Protein AF-A0A960JW34-F1 (afdb_monomer_lite)

Secondary structure (DSSP, 8-state):
---STTHHHHHHHHHHHH--S-------PPPPPPS--SS-HHHHHHHHHHHHHHHHHHH-THHHHHHHHHHHHHHHHHHHHHHHHHHHHHS---GGGHHHHHHHHHHHHHHHHHHHHHHHHHHHHHHHT-TTS--TTTSSHHHHHHHSGGGGHHHHHHHHHHHHHHHHHHHHHHHHS-----HHHHHHHHHHHHHHHHHHHHHHHHHHHHHHHHHHHHHHHHHHHHHHHHTT-

Sequence (233 aa):
LPTGLHFTPAMTARAVLRGDVTLTETDMPYHERTGRSKLSVVRDGFRFLGIILDAAFLYRPSRPLLVLGGASLAAATALMIAPLLHYLRLGSLEEWMIYRFIVSQLLGTVGFLTLCTAYLSRRMVRLTVLSRRPDALARGPLGRFLTSPAFWVLPTALLGAGGWLVWHSFRDLLVTGATTEHWSRFVAMAFLASVALILVVTRILDHSLSLIGGWLGYRGRLGGTTASRDEAG

Foldseek 3Di:
DDDDPLPVLLVVLLCVLLVPDDDDDDDDDDDDDDDDDPDDCVVVVVVSVVSSVVSCLLRQVLPVLLVQLVVLQVQLVVLVPVQVVVCVVPVDGDPVSVVSLVSSLVSNLSSLLSNLVSVLSVLVSCLPPVVPDDDPVCVDPVVCCLVDPCVLVQLVVLLVVLCVLCVVQVVCCVPPVDGPDDVSSNSSSVSSNSSSVSSVVSSVSVVVSVVVSVVSVVVVVVVVVVVVVVVPD

Structure (mmCIF, N/CA/C/O backbone):
data_AF-A0A960JW34-F1
#
_entry.id   AF-A0A960JW34-F1
#
loop_
_atom_site.group_PDB
_atom_site.id
_atom_site.type_symbol
_atom_site.label_atom_id
_atom_site.label_alt_id
_atom_site.label_comp_id
_atom_site.label_asym_id
_atom_site.label_entity_id
_atom_site.label_seq_id
_atom_site.pdbx_PDB_ins_code
_atom_site.Cartn_x
_atom_si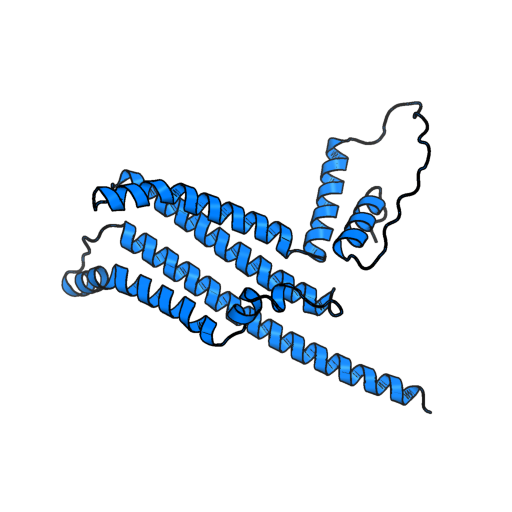te.Cartn_y
_atom_site.Cartn_z
_atom_site.occupancy
_atom_site.B_iso_or_equiv
_atom_site.auth_seq_id
_atom_site.auth_comp_id
_atom_site.auth_asym_id
_atom_site.auth_atom_id
_atom_site.pdbx_PDB_model_num
ATOM 1 N N . LEU A 1 1 ? -13.148 -8.254 29.832 1.00 53.25 1 LEU A N 1
ATOM 2 C CA . LEU A 1 1 ? -13.219 -6.772 29.769 1.00 53.25 1 LEU A CA 1
ATOM 3 C C . LEU A 1 1 ? -12.018 -6.219 30.525 1.00 53.25 1 LEU A C 1
ATOM 5 O O . LEU A 1 1 ? -11.637 -6.863 31.495 1.00 53.25 1 LEU A O 1
ATOM 9 N N . PRO A 1 2 ? -11.387 -5.119 30.081 1.00 64.19 2 PRO A N 1
ATOM 10 C CA . PRO A 1 2 ? -10.294 -4.510 30.836 1.00 64.19 2 PRO A CA 1
ATOM 11 C C . PRO A 1 2 ? -10.790 -4.105 32.233 1.00 64.19 2 PRO A C 1
ATOM 13 O O . PRO A 1 2 ? -11.903 -3.614 32.363 1.00 64.19 2 PRO A O 1
ATOM 16 N N . THR A 1 3 ? -9.993 -4.338 33.273 1.00 69.88 3 THR A N 1
ATOM 17 C CA . THR A 1 3 ? -10.393 -4.145 34.685 1.00 69.88 3 THR A CA 1
ATOM 18 C C . THR A 1 3 ? -9.574 -3.069 35.407 1.00 69.88 3 THR A C 1
ATOM 20 O O . THR A 1 3 ? -9.709 -2.892 36.612 1.00 69.88 3 THR A O 1
ATOM 23 N N . GLY A 1 4 ? -8.715 -2.343 34.683 1.00 80.00 4 GLY A N 1
ATOM 24 C CA . GLY A 1 4 ? -7.833 -1.310 35.236 1.00 80.00 4 GLY A CA 1
ATOM 25 C C . GLY A 1 4 ? -8.122 0.099 34.715 1.00 80.00 4 GLY A C 1
ATOM 26 O O . GLY A 1 4 ? -9.100 0.336 34.014 1.00 80.00 4 GLY A O 1
ATOM 27 N N . LEU A 1 5 ? -7.194 1.021 34.993 1.00 81.94 5 LEU A N 1
ATOM 28 C CA . LEU A 1 5 ? -7.213 2.438 34.584 1.00 81.94 5 LEU A CA 1
ATOM 29 C C . LEU A 1 5 ? -7.500 2.669 33.080 1.00 81.94 5 LEU A C 1
ATOM 31 O O . LEU A 1 5 ? -7.945 3.733 32.667 1.00 81.94 5 LEU A O 1
ATOM 35 N N . HIS A 1 6 ? -7.263 1.656 32.253 1.00 83.38 6 HIS A N 1
ATOM 36 C CA . HIS A 1 6 ? -7.471 1.685 30.805 1.00 83.38 6 HIS A CA 1
ATOM 37 C C . HIS A 1 6 ? -8.900 1.441 30.356 1.00 83.38 6 HIS A C 1
ATOM 39 O O . HIS A 1 6 ? -9.156 1.424 29.153 1.00 83.38 6 HIS A O 1
ATOM 45 N N . PHE A 1 7 ? -9.821 1.210 31.289 1.00 86.00 7 PHE A N 1
ATOM 46 C CA . PHE A 1 7 ? -11.204 0.916 30.953 1.00 86.00 7 PHE A CA 1
ATOM 47 C C . PHE A 1 7 ? -11.832 2.034 30.118 1.00 86.00 7 PHE A C 1
ATOM 49 O O . PHE A 1 7 ? -12.374 1.757 29.050 1.00 86.00 7 PHE A O 1
ATOM 56 N N . THR A 1 8 ? -11.694 3.291 30.550 1.00 87.25 8 THR A N 1
ATOM 57 C CA . THR A 1 8 ? -12.287 4.437 29.848 1.00 87.25 8 THR A CA 1
ATOM 58 C C . THR A 1 8 ? -11.695 4.615 28.447 1.00 87.25 8 THR A C 1
ATOM 60 O O . THR A 1 8 ? -12.473 4.604 27.495 1.00 87.25 8 THR A O 1
ATOM 63 N N . PRO A 1 9 ? -10.358 4.655 28.246 1.00 88.19 9 PRO A N 1
ATOM 64 C CA . PRO A 1 9 ? -9.784 4.693 26.898 1.00 88.19 9 PRO A CA 1
ATOM 65 C C . PRO A 1 9 ? -10.212 3.517 26.014 1.00 88.19 9 PRO A C 1
ATOM 67 O O . PRO A 1 9 ? -10.541 3.723 24.847 1.00 88.19 9 PRO A O 1
ATOM 70 N N . ALA A 1 10 ? -10.264 2.295 26.557 1.00 86.88 10 ALA A N 1
ATOM 71 C CA . ALA A 1 10 ? -10.678 1.110 25.806 1.00 86.88 10 ALA A CA 1
ATOM 72 C C . ALA A 1 10 ? -12.142 1.194 25.352 1.00 86.88 10 ALA A C 1
ATOM 74 O O . ALA A 1 10 ? -12.463 0.895 24.198 1.00 86.88 10 ALA A O 1
ATOM 75 N N . MET A 1 11 ? -13.036 1.598 26.258 1.00 88.75 11 MET A N 1
ATOM 76 C CA . MET A 1 11 ? -14.466 1.703 25.981 1.00 88.75 11 MET A CA 1
ATOM 77 C C . MET A 1 11 ? -14.769 2.858 25.031 1.00 88.75 11 MET A C 1
ATOM 79 O O . MET A 1 11 ? -15.511 2.653 24.071 1.00 88.75 11 MET A O 1
ATOM 83 N N . THR A 1 12 ? -14.141 4.022 25.218 1.00 88.94 12 THR A N 1
ATOM 84 C CA . THR A 1 12 ? -14.287 5.163 24.305 1.00 88.94 12 THR A CA 1
ATOM 85 C C . THR A 1 12 ? -13.743 4.830 22.917 1.00 88.94 12 THR A C 1
ATOM 87 O O . THR A 1 12 ? -14.445 5.025 21.925 1.00 88.94 12 THR A O 1
ATOM 90 N N . ALA A 1 13 ? -12.545 4.238 22.816 1.00 89.12 13 ALA A N 1
ATOM 91 C CA . ALA A 1 13 ? -11.987 3.813 21.531 1.00 89.12 13 ALA A CA 1
ATOM 92 C C . ALA A 1 13 ? -12.906 2.806 20.824 1.00 89.12 13 ALA A C 1
ATOM 94 O O . ALA A 1 13 ? -13.181 2.945 19.632 1.00 89.12 13 ALA A O 1
ATOM 95 N N . ARG A 1 14 ? -13.448 1.824 21.556 1.00 86.50 14 ARG A N 1
ATOM 96 C CA . ARG A 1 14 ? -14.424 0.865 21.023 1.00 86.50 14 ARG A CA 1
ATOM 97 C C . ARG A 1 14 ? -15.697 1.553 20.533 1.00 86.50 14 ARG A C 1
ATOM 99 O O . ARG A 1 14 ? -16.117 1.263 19.415 1.00 86.50 14 ARG A O 1
ATOM 106 N N . ALA A 1 15 ? -16.290 2.442 21.330 1.00 87.12 15 ALA A N 1
ATOM 107 C CA . ALA A 1 15 ? -17.510 3.167 20.973 1.00 87.12 15 ALA A CA 1
ATOM 108 C C . ALA A 1 15 ? -17.313 3.985 19.687 1.00 87.12 15 ALA A C 1
ATOM 110 O O . ALA A 1 15 ? -18.097 3.859 18.748 1.00 87.12 15 ALA A O 1
ATOM 111 N N . VAL A 1 16 ? -16.202 4.721 19.587 1.00 86.56 16 VAL A N 1
ATOM 112 C CA . VAL A 1 16 ? -15.860 5.535 18.410 1.00 86.56 16 VAL A CA 1
ATOM 113 C C . VAL A 1 16 ? -15.566 4.670 17.177 1.00 86.56 16 VAL A C 1
ATOM 115 O O . VAL A 1 16 ? -16.050 4.943 16.074 1.00 86.56 16 VAL A O 1
ATOM 118 N N . LEU A 1 17 ? -14.769 3.607 17.322 1.00 84.50 17 LEU A N 1
ATOM 119 C CA . LEU A 1 17 ? -14.318 2.797 16.185 1.00 84.50 17 LEU A CA 1
ATOM 120 C C . LEU A 1 17 ? -15.410 1.867 15.653 1.00 84.50 17 LEU A C 1
ATOM 122 O O . LEU A 1 17 ? -15.562 1.744 14.428 1.00 84.50 17 LEU A O 1
ATOM 126 N N . ARG A 1 18 ? -16.184 1.244 16.547 1.00 81.12 18 ARG A N 1
ATOM 127 C CA . ARG A 1 18 ? -17.356 0.439 16.185 1.00 81.12 18 ARG A CA 1
ATOM 128 C C . ARG A 1 18 ? -18.471 1.342 15.658 1.00 81.12 18 ARG A C 1
ATOM 130 O O . ARG A 1 18 ? -19.065 1.017 14.632 1.00 81.12 18 ARG A O 1
ATOM 137 N N . GLY A 1 19 ? -18.644 2.520 16.263 1.00 76.69 19 GLY A N 1
ATOM 138 C CA . GLY A 1 19 ? -19.517 3.610 15.819 1.00 76.69 19 GLY A CA 1
ATOM 139 C C . GLY A 1 19 ? -21.008 3.294 15.900 1.00 76.69 19 GLY A C 1
ATOM 140 O O . GLY A 1 19 ? -21.785 3.907 15.174 1.00 76.69 19 GLY A O 1
ATOM 141 N N . ASP A 1 20 ? -21.392 2.268 16.655 1.00 80.25 20 ASP A N 1
ATOM 142 C CA . ASP A 1 20 ? -22.759 1.783 16.889 1.00 80.25 20 ASP A CA 1
ATOM 143 C C . ASP A 1 20 ? -23.365 2.309 18.197 1.00 80.25 20 ASP A C 1
ATOM 145 O O . ASP A 1 20 ? -24.492 1.963 18.531 1.00 80.25 20 ASP A O 1
ATOM 149 N N . VAL A 1 21 ? -22.616 3.140 18.920 1.00 83.94 21 VAL A N 1
ATOM 150 C CA . VAL A 1 21 ? -23.029 3.776 20.169 1.00 83.94 21 VAL A CA 1
ATOM 151 C C . VAL A 1 21 ? -22.938 5.285 19.980 1.00 83.94 21 VAL A C 1
ATOM 153 O O . VAL A 1 21 ? -21.951 5.787 19.439 1.00 83.94 21 VAL A O 1
ATOM 156 N N . THR A 1 22 ? -23.970 6.005 20.406 1.00 84.38 22 THR A N 1
ATOM 157 C CA . THR A 1 22 ? -23.979 7.468 20.444 1.00 84.38 22 THR A CA 1
ATOM 158 C C . THR A 1 22 ? -23.153 7.947 21.629 1.00 84.38 22 THR A C 1
ATOM 160 O O . THR A 1 22 ? -23.390 7.523 22.759 1.00 84.38 22 THR A O 1
ATOM 163 N N . LEU A 1 23 ? -22.177 8.816 21.371 1.00 88.38 23 LEU A N 1
ATOM 164 C CA . LEU A 1 23 ? -21.384 9.456 22.413 1.00 88.38 23 LEU A CA 1
ATOM 165 C C . LEU A 1 23 ? -21.996 10.827 22.710 1.00 88.38 23 LEU A C 1
ATOM 167 O O . LEU A 1 23 ? -22.184 11.624 21.793 1.00 88.38 23 LEU A O 1
ATOM 171 N N . THR A 1 24 ? -22.304 11.080 23.977 1.00 91.12 24 THR A N 1
ATOM 172 C CA . THR A 1 24 ? -22.777 12.379 24.460 1.00 91.12 24 THR A CA 1
ATOM 173 C C . THR A 1 24 ? -21.829 12.835 25.553 1.00 91.12 24 THR A C 1
ATOM 175 O O . THR A 1 24 ? -21.523 12.072 26.467 1.00 91.12 24 THR A O 1
ATOM 178 N N . GLU A 1 25 ? -21.341 14.061 25.429 1.00 90.94 25 GLU A N 1
ATOM 179 C CA . GLU A 1 25 ? -20.503 14.700 26.436 1.00 90.94 25 GLU A CA 1
ATOM 180 C C . GLU A 1 25 ? -21.407 15.521 27.360 1.00 90.94 25 GLU A C 1
ATOM 182 O O . GLU A 1 25 ? -22.375 16.139 26.917 1.00 90.94 25 GLU A O 1
ATOM 187 N N . THR A 1 26 ? -21.154 15.459 28.663 1.00 93.56 26 THR A N 1
ATOM 188 C CA . THR A 1 26 ? -21.904 16.208 29.676 1.00 93.56 26 THR A CA 1
ATOM 189 C C . THR A 1 26 ? -20.900 16.930 30.550 1.00 93.56 26 THR A C 1
ATOM 191 O O . THR A 1 26 ? -19.975 16.300 31.067 1.00 93.56 26 THR A O 1
ATOM 194 N N . ASP A 1 27 ? -21.080 18.240 30.699 1.00 92.69 27 ASP A N 1
ATOM 195 C CA . ASP A 1 27 ? -20.179 19.063 31.494 1.00 92.69 27 ASP A CA 1
ATOM 196 C C . ASP A 1 27 ? -20.236 18.653 32.968 1.00 92.69 27 ASP A C 1
ATOM 198 O O . ASP A 1 27 ? -21.303 18.559 33.577 1.00 92.69 27 ASP A O 1
ATOM 202 N N . MET A 1 28 ? -19.061 18.419 33.552 1.00 91.56 28 MET A N 1
ATOM 203 C CA . MET A 1 28 ? -18.894 18.110 34.968 1.00 91.56 28 MET A CA 1
ATOM 204 C C . MET A 1 28 ? -17.749 18.968 35.526 1.00 91.56 28 MET A C 1
ATOM 206 O O . MET A 1 28 ? -16.625 18.857 35.026 1.00 91.56 28 MET A O 1
ATOM 210 N N . PRO A 1 29 ? -17.986 19.818 36.545 1.00 92.25 29 PRO A N 1
ATOM 211 C CA . PRO A 1 29 ? -16.942 20.671 37.100 1.00 92.25 29 PRO A CA 1
ATOM 212 C C . PRO A 1 29 ? -15.856 19.823 37.772 1.00 92.25 29 PRO A C 1
ATOM 214 O O . PRO A 1 29 ? -16.143 18.939 38.581 1.00 92.25 29 PRO A O 1
ATOM 217 N N . TYR A 1 30 ? -14.595 20.090 37.429 1.00 89.75 30 TYR A N 1
ATOM 218 C CA . TYR A 1 30 ? -13.450 19.393 38.008 1.00 89.75 30 TYR A CA 1
ATOM 219 C C . TYR A 1 30 ? -12.903 20.179 39.200 1.00 89.75 30 TYR A C 1
ATOM 221 O O . TYR A 1 30 ? -12.567 21.355 39.076 1.00 89.75 30 TYR A O 1
ATOM 229 N N . HIS A 1 31 ? -12.791 19.529 40.356 1.00 88.44 31 HIS A N 1
ATOM 230 C CA . HIS A 1 31 ? -12.195 20.132 41.544 1.00 88.44 31 HIS A CA 1
ATOM 231 C C . HIS A 1 31 ? -10.681 19.928 41.552 1.00 88.44 31 HIS A C 1
ATOM 233 O O . HIS A 1 31 ? -10.183 18.849 41.219 1.00 88.44 31 HIS A O 1
ATOM 239 N N . GLU A 1 32 ? -9.941 20.960 41.954 1.00 86.75 32 GLU A N 1
ATOM 240 C CA . GLU A 1 32 ? -8.490 20.870 42.057 1.00 86.75 32 GLU A CA 1
ATOM 241 C C . GLU A 1 32 ? -8.090 19.805 43.086 1.00 86.75 32 GLU A C 1
ATOM 243 O O . GLU A 1 32 ? -8.615 19.729 44.200 1.00 86.75 32 GLU A O 1
ATOM 248 N N . ARG A 1 33 ? -7.170 18.927 42.685 1.00 83.31 33 ARG A N 1
ATOM 249 C CA . ARG A 1 33 ? -6.728 17.809 43.515 1.00 83.31 33 ARG A CA 1
ATOM 250 C C . ARG A 1 33 ? -5.728 18.303 44.554 1.00 83.31 33 ARG A C 1
ATOM 252 O O . ARG A 1 33 ? -4.666 18.803 44.201 1.00 83.31 33 ARG A O 1
ATOM 259 N N . THR A 1 34 ? -5.985 18.022 45.826 1.00 85.50 34 THR A N 1
ATOM 260 C CA . THR A 1 34 ? -4.987 18.183 46.887 1.00 85.50 34 THR A CA 1
ATOM 261 C C . THR A 1 34 ? -4.050 16.962 46.931 1.00 85.50 34 THR A C 1
ATOM 263 O O . THR A 1 34 ? -4.481 15.809 47.006 1.00 85.50 34 THR A O 1
ATOM 266 N N . GLY A 1 35 ? -2.735 17.194 46.837 1.00 88.88 35 GLY A N 1
ATOM 267 C CA . GLY A 1 35 ? -1.690 16.161 46.955 1.00 88.88 35 GLY A CA 1
ATOM 268 C C . GLY A 1 35 ? -1.087 15.645 45.636 1.00 88.88 35 GLY A C 1
ATOM 269 O O . GLY A 1 35 ? -1.505 15.996 44.536 1.00 88.88 35 GLY A O 1
ATOM 270 N N . ARG A 1 36 ? -0.059 14.786 45.738 1.00 82.19 36 ARG A N 1
ATOM 271 C CA . ARG A 1 36 ? 0.724 14.305 44.578 1.00 82.19 36 ARG A CA 1
ATOM 272 C C . ARG A 1 36 ? -0.049 13.296 43.711 1.00 82.19 36 ARG A C 1
ATOM 274 O O . ARG A 1 36 ? -0.830 12.474 44.207 1.00 82.19 36 ARG A O 1
ATOM 281 N N . SER A 1 37 ? 0.186 13.348 42.398 1.00 82.44 37 SER A N 1
ATOM 282 C CA . SER A 1 37 ? -0.358 12.379 41.438 1.00 82.44 37 SER A CA 1
ATOM 283 C C . SER A 1 37 ? 0.290 11.008 41.631 1.00 82.44 37 SER A C 1
ATOM 285 O O . SER A 1 37 ? 1.509 10.897 41.731 1.00 82.44 37 SER A O 1
ATOM 287 N N . LYS A 1 38 ? -0.538 9.958 41.657 1.00 84.00 38 LYS A N 1
ATOM 288 C CA . LYS A 1 38 ? -0.087 8.555 41.647 1.00 84.00 38 LYS A CA 1
ATOM 289 C C . LYS A 1 38 ? 0.121 8.022 40.220 1.00 84.00 38 LYS A C 1
ATOM 291 O O . LYS A 1 38 ? 0.559 6.888 40.062 1.00 84.00 38 LYS A O 1
ATOM 296 N N . LEU A 1 39 ? -0.227 8.815 39.201 1.00 84.06 39 LEU A N 1
ATOM 297 C CA . LEU A 1 39 ? -0.109 8.459 37.789 1.00 84.06 39 LEU A CA 1
ATOM 298 C C . LEU A 1 39 ? 1.131 9.073 37.154 1.00 84.06 39 LEU A C 1
ATOM 300 O O . LEU A 1 39 ? 1.456 10.239 37.391 1.00 84.06 39 LEU A O 1
ATOM 304 N N . SER A 1 40 ? 1.772 8.288 36.294 1.00 85.12 40 SER A N 1
ATOM 305 C CA . SER A 1 40 ? 2.884 8.730 35.460 1.00 85.12 40 SER A CA 1
ATOM 306 C C . SER A 1 40 ? 2.354 9.037 34.069 1.00 85.12 40 SER A C 1
ATOM 308 O O . SER A 1 40 ? 1.962 8.127 33.345 1.00 85.12 40 SER A O 1
ATOM 310 N N . VAL A 1 41 ? 2.403 10.308 33.667 1.00 86.50 41 VAL A N 1
ATOM 311 C CA . VAL A 1 41 ? 1.901 10.765 32.359 1.00 86.50 41 VAL A CA 1
ATOM 312 C C . VAL A 1 41 ? 2.492 9.947 31.206 1.00 86.50 41 VAL A C 1
ATOM 314 O O . VAL A 1 41 ? 1.764 9.507 30.323 1.00 86.50 41 VAL A O 1
ATOM 317 N N . VAL A 1 42 ? 3.800 9.678 31.241 1.00 89.50 42 VAL A N 1
ATOM 318 C CA . VAL A 1 42 ? 4.497 8.962 30.164 1.00 89.50 42 VAL A CA 1
ATOM 319 C C . VAL A 1 42 ? 4.180 7.467 30.186 1.00 89.50 42 VAL A C 1
ATOM 321 O O . VAL A 1 42 ? 3.738 6.916 29.178 1.00 89.50 42 VAL A O 1
ATOM 324 N N . ARG A 1 43 ? 4.373 6.795 31.332 1.00 86.94 43 ARG A N 1
ATOM 325 C CA . ARG A 1 43 ? 4.164 5.339 31.435 1.00 86.94 43 ARG A CA 1
ATOM 326 C C . ARG A 1 43 ? 2.699 4.976 31.200 1.00 86.94 43 ARG A C 1
ATOM 328 O O . ARG A 1 43 ? 2.414 4.000 30.509 1.00 86.94 43 ARG A O 1
ATOM 335 N N . ASP A 1 44 ? 1.781 5.763 31.751 1.00 87.88 44 ASP A N 1
ATOM 336 C CA . ASP A 1 44 ? 0.350 5.546 31.568 1.00 87.88 44 ASP A CA 1
ATOM 337 C C . ASP A 1 44 ? -0.097 5.944 30.160 1.00 87.88 44 ASP A C 1
ATOM 339 O O . ASP A 1 44 ? -0.889 5.217 29.566 1.00 87.88 44 ASP A O 1
ATOM 343 N N . GLY A 1 45 ? 0.485 6.996 29.576 1.00 88.25 45 GLY A N 1
ATOM 344 C CA . GLY A 1 45 ? 0.237 7.410 28.194 1.00 88.25 45 GLY A CA 1
ATOM 345 C C . GLY A 1 45 ? 0.555 6.322 27.166 1.00 88.25 45 GLY A C 1
ATOM 346 O O . GLY A 1 45 ? -0.302 5.989 26.350 1.00 88.25 45 GLY A O 1
ATOM 347 N N . PHE A 1 46 ? 1.736 5.695 27.236 1.00 90.62 46 PHE A N 1
ATOM 348 C CA . PHE A 1 46 ? 2.074 4.571 26.345 1.00 90.62 46 PHE A CA 1
ATOM 349 C C . PHE A 1 46 ? 1.149 3.366 26.543 1.00 90.62 46 PHE A C 1
ATOM 351 O O . PHE A 1 46 ? 0.778 2.696 25.579 1.00 90.62 46 PHE A O 1
ATOM 358 N N . ARG A 1 47 ? 0.736 3.113 27.788 1.00 86.81 47 ARG A N 1
ATOM 359 C CA . ARG A 1 47 ? -0.191 2.031 28.132 1.00 86.81 47 ARG A CA 1
ATOM 360 C C . ARG A 1 47 ? -1.584 2.273 27.537 1.00 86.81 47 ARG A C 1
ATOM 362 O O . ARG A 1 47 ? -2.163 1.360 26.954 1.00 86.81 47 ARG A O 1
ATOM 369 N N . PHE A 1 48 ? -2.083 3.508 27.611 1.00 89.69 48 PHE A N 1
ATOM 370 C CA . PHE A 1 48 ? -3.328 3.921 26.959 1.00 89.69 48 PHE A CA 1
ATOM 371 C C . PHE A 1 48 ? -3.233 3.852 25.436 1.00 89.69 48 PHE A C 1
ATOM 373 O O . PHE A 1 48 ? -4.151 3.346 24.793 1.00 89.69 48 PHE A O 1
ATOM 380 N N . LEU A 1 49 ? -2.120 4.317 24.862 1.00 89.00 49 LEU A N 1
ATOM 381 C CA . LEU A 1 49 ? -1.890 4.277 23.421 1.00 89.00 49 LEU A CA 1
ATOM 382 C C . LEU A 1 49 ? -1.932 2.842 22.890 1.00 89.00 49 LEU A C 1
ATOM 384 O O . LEU A 1 49 ? -2.613 2.598 21.899 1.00 89.00 49 LEU A O 1
ATOM 388 N N . GLY A 1 50 ? -1.274 1.896 23.567 1.00 88.38 50 GLY A N 1
ATOM 389 C CA . GLY A 1 50 ? -1.318 0.480 23.191 1.00 88.38 50 GLY A CA 1
ATOM 390 C C . GLY A 1 50 ? -2.750 -0.047 23.087 1.00 88.38 50 GLY A C 1
ATOM 391 O O . GLY A 1 50 ? -3.121 -0.652 22.091 1.00 88.38 50 GLY A O 1
ATOM 392 N N . ILE A 1 51 ? -3.603 0.301 24.047 1.00 87.81 51 ILE A N 1
ATOM 393 C CA . ILE A 1 51 ? -4.997 -0.160 24.088 1.00 87.81 51 ILE A CA 1
ATOM 394 C C . ILE A 1 51 ? -5.865 0.509 23.016 1.00 87.81 51 ILE A C 1
ATOM 396 O O . ILE A 1 51 ? -6.752 -0.127 22.441 1.00 87.81 51 ILE A O 1
ATOM 400 N N . ILE A 1 52 ? -5.600 1.780 22.707 1.00 87.94 52 ILE A N 1
ATOM 401 C CA . ILE A 1 52 ? -6.238 2.472 21.581 1.00 87.94 52 ILE A CA 1
ATOM 402 C C . ILE A 1 52 ? -5.823 1.818 20.258 1.00 87.94 52 ILE A C 1
ATOM 404 O O . ILE A 1 52 ? -6.672 1.615 19.387 1.00 87.94 52 ILE A O 1
ATOM 408 N N . LEU A 1 53 ? -4.544 1.459 20.107 1.00 87.69 53 LEU A N 1
ATOM 409 C CA . LEU A 1 53 ? -4.037 0.760 18.927 1.00 87.69 53 LEU A CA 1
ATOM 410 C C . LEU A 1 53 ? -4.649 -0.638 18.800 1.00 87.69 53 LEU A C 1
ATOM 412 O O . LEU A 1 53 ? -5.120 -0.976 17.717 1.00 87.69 53 LEU A O 1
ATOM 416 N N . ASP A 1 54 ? -4.745 -1.404 19.886 1.00 87.50 54 ASP A N 1
ATOM 417 C CA . ASP A 1 54 ? -5.399 -2.718 19.894 1.00 87.50 54 ASP A CA 1
ATOM 418 C C . ASP A 1 54 ? -6.859 -2.613 19.441 1.00 87.50 54 ASP A C 1
ATOM 420 O O . ASP A 1 54 ? -7.313 -3.359 18.568 1.00 87.50 54 ASP A O 1
ATOM 424 N N . ALA A 1 55 ? -7.596 -1.627 19.962 1.00 86.00 55 ALA A N 1
ATOM 425 C CA . ALA A 1 55 ? -8.954 -1.349 19.509 1.00 86.00 55 ALA A CA 1
ATOM 426 C C . ALA A 1 55 ? -8.983 -0.945 18.021 1.00 86.00 55 ALA A C 1
ATOM 428 O O . ALA A 1 55 ? -9.852 -1.402 17.270 1.00 86.00 55 ALA A O 1
ATOM 429 N N . ALA A 1 56 ? -8.031 -0.127 17.563 1.00 85.31 56 ALA A N 1
ATOM 430 C CA . ALA A 1 56 ? -7.921 0.275 16.163 1.00 85.31 56 ALA A CA 1
ATOM 431 C C . ALA A 1 56 ? -7.668 -0.922 15.235 1.00 85.31 56 ALA A C 1
ATOM 433 O O . ALA A 1 56 ? -8.346 -1.033 14.211 1.00 85.31 56 ALA A O 1
ATOM 434 N N . PHE A 1 57 ? -6.770 -1.838 15.601 1.00 86.31 57 PHE A N 1
ATOM 435 C CA . PHE A 1 57 ? -6.502 -3.065 14.848 1.00 86.31 57 PHE A CA 1
ATOM 436 C C . PHE A 1 57 ? -7.670 -4.052 14.887 1.00 86.31 57 PHE A C 1
ATOM 438 O O . PHE A 1 57 ? -7.931 -4.720 13.888 1.00 86.31 57 PHE A O 1
ATOM 445 N N . LEU A 1 58 ? -8.426 -4.102 15.983 1.00 85.50 58 LEU A N 1
ATOM 446 C CA . LEU A 1 58 ? -9.591 -4.977 16.088 1.00 85.50 58 LEU A CA 1
ATOM 447 C C . LEU A 1 58 ? -10.764 -4.498 15.218 1.00 85.50 58 LEU A C 1
ATOM 449 O O . LEU A 1 58 ? -11.382 -5.293 14.511 1.00 85.50 58 LEU A O 1
ATOM 453 N N . TYR A 1 59 ? -11.089 -3.201 15.262 1.00 83.38 59 TYR A N 1
ATOM 454 C CA . TYR A 1 59 ? -12.290 -2.670 14.602 1.00 83.38 59 TYR A CA 1
ATOM 455 C C . TYR A 1 59 ? -12.024 -2.077 13.216 1.00 83.38 59 TYR A C 1
ATOM 45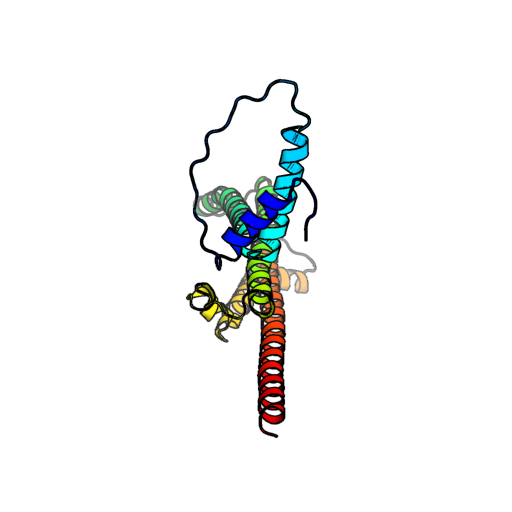7 O O . TYR A 1 59 ? -12.900 -2.132 12.350 1.00 83.38 59 TYR A O 1
ATOM 465 N N . ARG A 1 60 ? -10.855 -1.466 12.982 1.00 85.69 60 ARG A N 1
ATOM 466 C CA . ARG A 1 60 ? -10.509 -0.786 11.716 1.00 85.69 60 ARG A CA 1
ATOM 467 C C . ARG A 1 60 ? -9.016 -0.933 11.355 1.00 85.69 60 ARG A C 1
ATOM 469 O O . ARG A 1 60 ? -8.376 0.086 11.069 1.00 85.69 60 ARG A O 1
ATOM 476 N N . PRO A 1 61 ? -8.480 -2.166 11.231 1.00 86.06 61 PRO A N 1
ATOM 477 C CA . PRO A 1 61 ? -7.047 -2.416 10.995 1.00 86.06 61 PRO A CA 1
ATOM 478 C C . PRO A 1 61 ? -6.521 -1.747 9.726 1.00 86.06 61 PRO A C 1
ATOM 480 O O . PRO A 1 61 ? -5.373 -1.327 9.646 1.00 86.06 61 PRO A O 1
ATOM 483 N N . SER A 1 62 ? -7.394 -1.573 8.734 1.00 88.19 62 SER A N 1
ATOM 484 C CA . SER A 1 62 ? -7.036 -0.928 7.475 1.00 88.19 62 SER A CA 1
ATOM 485 C C . SER A 1 62 ? -6.534 0.510 7.604 1.00 88.19 62 SER A C 1
ATOM 487 O O . SER A 1 62 ? -5.761 0.933 6.761 1.00 88.19 62 SER A O 1
ATOM 489 N N . ARG A 1 63 ? -6.958 1.295 8.603 1.00 86.69 63 ARG A N 1
ATOM 490 C CA . ARG A 1 63 ? -6.569 2.715 8.686 1.00 86.69 63 ARG A CA 1
ATOM 491 C C . ARG A 1 63 ? -5.072 2.912 8.950 1.00 86.69 63 ARG A C 1
ATOM 493 O O . ARG A 1 63 ? -4.440 3.550 8.112 1.00 86.69 63 ARG A O 1
ATOM 500 N N . PRO A 1 64 ? -4.493 2.372 10.039 1.00 88.25 64 PRO A N 1
ATOM 501 C CA . PRO A 1 64 ? -3.057 2.513 10.277 1.00 88.25 64 PRO A CA 1
ATOM 502 C C . PRO A 1 64 ? -2.228 1.885 9.149 1.00 88.25 64 PRO A C 1
ATOM 504 O O . PRO A 1 64 ? -1.246 2.476 8.710 1.00 88.25 64 PRO A O 1
ATOM 507 N N . LEU A 1 65 ? -2.668 0.744 8.607 1.00 91.94 65 LEU A N 1
ATOM 508 C CA . LEU A 1 65 ? -1.976 0.073 7.503 1.00 91.94 65 LEU A CA 1
ATOM 509 C C . LEU A 1 65 ? -1.993 0.890 6.201 1.00 91.94 65 LEU A C 1
ATOM 511 O O . LEU A 1 65 ? -0.989 0.924 5.497 1.00 91.94 65 LEU A O 1
ATOM 515 N N . LEU A 1 66 ? -3.095 1.583 5.891 1.00 92.12 66 LEU A N 1
ATOM 516 C CA . LEU A 1 66 ? -3.170 2.482 4.733 1.00 92.12 66 LEU A CA 1
ATOM 517 C C . LEU A 1 66 ? -2.246 3.692 4.885 1.00 92.12 66 LEU A C 1
ATOM 519 O O . LEU A 1 66 ? -1.634 4.098 3.903 1.00 92.12 66 LEU A O 1
ATOM 523 N N . VAL A 1 67 ? -2.130 4.256 6.091 1.00 92.75 67 VAL A N 1
ATOM 524 C CA . VAL A 1 67 ? -1.205 5.371 6.353 1.00 92.75 67 VAL A CA 1
ATOM 525 C C . VAL A 1 67 ? 0.240 4.912 6.171 1.00 92.75 67 VAL A C 1
ATOM 527 O O . VAL A 1 67 ? 0.998 5.567 5.463 1.00 92.75 67 VAL A O 1
ATOM 530 N N . LEU A 1 68 ? 0.607 3.762 6.742 1.00 94.88 68 LEU A N 1
ATOM 531 C CA . LEU A 1 68 ? 1.953 3.202 6.615 1.00 94.88 68 LEU A CA 1
ATOM 532 C C . LEU A 1 68 ? 2.303 2.852 5.157 1.00 94.88 68 LEU A C 1
ATOM 534 O O . LEU A 1 68 ? 3.385 3.187 4.669 1.00 94.88 68 LEU A O 1
ATOM 538 N N . GLY A 1 69 ? 1.373 2.217 4.441 1.00 95.94 69 GLY A N 1
ATOM 539 C CA . GLY A 1 69 ? 1.549 1.883 3.029 1.00 95.94 69 GLY A CA 1
ATOM 540 C C . GLY A 1 69 ? 1.614 3.115 2.135 1.00 95.94 69 GLY A C 1
ATOM 541 O O . GLY A 1 69 ? 2.472 3.208 1.263 1.00 95.94 69 GLY A O 1
ATOM 542 N N . GLY A 1 70 ? 0.768 4.112 2.393 1.00 96.31 70 GLY A N 1
ATOM 543 C CA . GLY A 1 70 ? 0.810 5.388 1.684 1.00 96.31 70 GLY A CA 1
ATOM 544 C C . GLY A 1 70 ? 2.117 6.146 1.919 1.00 96.31 70 GLY A C 1
ATOM 545 O O . GLY A 1 70 ? 2.715 6.633 0.964 1.00 96.31 70 GLY A O 1
ATOM 546 N N . ALA A 1 71 ? 2.597 6.200 3.164 1.00 97.44 71 ALA A N 1
ATOM 547 C CA . ALA A 1 71 ? 3.847 6.873 3.511 1.00 97.44 71 ALA A CA 1
ATOM 548 C C . ALA A 1 71 ? 5.069 6.203 2.862 1.00 97.44 71 ALA A C 1
ATOM 550 O O . ALA A 1 71 ? 5.931 6.891 2.320 1.00 97.44 71 ALA A O 1
ATOM 551 N N . SER A 1 72 ? 5.127 4.868 2.866 1.00 97.50 72 SER A N 1
ATOM 552 C CA . SER A 1 72 ? 6.215 4.125 2.215 1.00 97.50 72 SER A CA 1
ATOM 553 C C . SER A 1 72 ? 6.207 4.297 0.694 1.00 97.50 72 SER A C 1
ATOM 555 O O . SER A 1 72 ? 7.260 4.564 0.117 1.00 97.50 72 SER A O 1
ATOM 557 N N . LEU A 1 73 ? 5.037 4.256 0.043 1.00 97.38 73 LEU A N 1
ATOM 558 C CA . LEU A 1 73 ? 4.932 4.561 -1.388 1.00 97.38 73 LEU A CA 1
ATOM 559 C C . LEU A 1 73 ? 5.304 6.012 -1.706 1.00 97.38 73 LEU A C 1
ATOM 561 O O . LEU A 1 73 ? 6.009 6.245 -2.682 1.00 97.38 73 LEU A O 1
ATOM 565 N N . ALA A 1 74 ? 4.876 6.976 -0.889 1.00 97.75 74 ALA A N 1
ATOM 566 C CA . ALA A 1 74 ? 5.229 8.384 -1.069 1.00 97.75 74 ALA A CA 1
ATOM 567 C C . ALA A 1 74 ? 6.742 8.621 -0.929 1.00 97.75 74 ALA A C 1
ATOM 569 O O . ALA A 1 74 ? 7.327 9.386 -1.691 1.00 97.75 74 ALA A O 1
ATOM 570 N N . ALA A 1 75 ? 7.397 7.935 0.009 1.00 97.69 75 ALA A N 1
ATOM 571 C CA . ALA A 1 75 ? 8.849 7.980 0.144 1.00 97.69 75 ALA A CA 1
ATOM 572 C C . ALA A 1 75 ? 9.554 7.322 -1.058 1.00 97.69 75 ALA A C 1
ATOM 574 O O . ALA A 1 75 ? 10.512 7.884 -1.591 1.00 97.69 75 ALA A O 1
ATOM 575 N N . ALA A 1 76 ? 9.058 6.171 -1.531 1.00 97.25 76 ALA A N 1
ATOM 576 C CA . ALA A 1 76 ? 9.589 5.497 -2.716 1.00 97.25 76 ALA A CA 1
ATOM 577 C C . ALA A 1 76 ? 9.494 6.382 -3.970 1.00 97.25 76 ALA A C 1
ATOM 579 O O . ALA A 1 76 ? 10.470 6.511 -4.711 1.00 97.25 76 ALA A O 1
ATOM 580 N N . THR A 1 77 ? 8.344 7.027 -4.191 1.00 96.62 77 THR A N 1
ATOM 581 C CA . THR A 1 77 ? 8.153 7.934 -5.328 1.00 96.62 77 THR A CA 1
ATOM 582 C C . THR A 1 77 ? 9.029 9.171 -5.200 1.00 96.62 77 THR A C 1
ATOM 584 O O . THR A 1 77 ? 9.704 9.514 -6.167 1.00 96.62 77 THR A O 1
ATOM 587 N N . ALA A 1 78 ? 9.111 9.789 -4.018 1.00 97.19 78 ALA A N 1
ATOM 588 C CA . ALA A 1 78 ? 9.967 10.952 -3.783 1.00 97.19 78 ALA A CA 1
ATOM 589 C C . ALA A 1 78 ? 11.445 10.674 -4.116 1.00 97.19 78 ALA A C 1
ATOM 591 O O . ALA A 1 78 ? 12.094 11.487 -4.777 1.00 97.19 78 ALA A O 1
ATOM 592 N N . LEU A 1 79 ? 11.965 9.503 -3.729 1.00 95.62 79 LEU A N 1
ATOM 593 C CA . LEU A 1 79 ? 13.334 9.088 -4.059 1.00 95.62 79 LEU A CA 1
ATOM 594 C C . LEU A 1 79 ? 13.554 8.882 -5.566 1.00 95.62 79 LEU A C 1
ATOM 596 O O . LEU A 1 79 ? 14.660 9.121 -6.057 1.00 95.62 79 LEU A O 1
ATOM 600 N N . MET A 1 80 ? 12.514 8.471 -6.295 1.00 95.94 80 MET A N 1
ATOM 601 C CA . MET A 1 80 ? 12.573 8.176 -7.730 1.00 95.94 80 MET A CA 1
ATOM 602 C C . MET A 1 80 ? 12.367 9.389 -8.640 1.00 95.94 80 MET A C 1
ATOM 604 O O . MET A 1 80 ? 12.734 9.311 -9.812 1.00 95.94 80 MET A O 1
ATOM 608 N N . ILE A 1 81 ? 11.859 10.519 -8.134 1.00 95.94 81 ILE A N 1
ATOM 609 C CA . ILE A 1 81 ? 11.645 11.731 -8.949 1.00 95.94 81 ILE A CA 1
ATOM 610 C C . ILE A 1 81 ? 12.951 12.199 -9.600 1.00 95.94 81 ILE A C 1
ATOM 612 O O . ILE A 1 81 ? 12.996 12.451 -10.800 1.00 95.94 81 ILE A O 1
ATOM 616 N N . ALA A 1 82 ? 14.031 12.307 -8.828 1.00 94.12 82 ALA A N 1
ATOM 617 C CA . ALA A 1 82 ? 15.283 12.856 -9.339 1.00 94.12 82 ALA A CA 1
ATOM 618 C C . ALA A 1 82 ? 15.991 11.939 -10.365 1.00 94.12 82 ALA A C 1
ATOM 620 O O . ALA A 1 82 ? 16.366 12.459 -11.416 1.00 94.12 82 ALA A O 1
ATOM 621 N N . PRO A 1 83 ? 16.135 10.612 -10.152 1.00 94.06 83 PRO A N 1
ATOM 622 C CA . PRO A 1 83 ? 16.648 9.710 -11.188 1.00 94.06 83 PRO A CA 1
ATOM 623 C C . PRO A 1 83 ? 15.774 9.683 -12.446 1.00 94.06 83 PRO A C 1
ATOM 625 O O . PRO A 1 83 ? 16.300 9.654 -13.554 1.00 94.06 83 PRO A O 1
ATOM 628 N N . LEU A 1 84 ? 14.447 9.758 -12.290 1.00 93.56 84 LEU A N 1
ATOM 629 C CA . LEU A 1 84 ? 13.522 9.814 -13.421 1.00 93.56 84 LEU A CA 1
ATOM 630 C C . LEU A 1 84 ? 13.736 11.080 -14.261 1.00 93.56 84 LEU A C 1
ATOM 632 O O . LEU A 1 84 ? 13.864 10.998 -15.479 1.00 93.56 84 LEU A O 1
ATOM 636 N N . LEU A 1 85 ? 13.820 12.249 -13.621 1.00 95.25 85 LEU A N 1
ATOM 637 C CA . LEU A 1 85 ? 14.082 13.512 -14.317 1.00 95.25 85 LEU A CA 1
ATOM 638 C C . LEU A 1 85 ? 15.463 13.535 -14.979 1.00 95.25 85 LEU A C 1
ATOM 640 O O . LEU A 1 85 ? 15.604 14.091 -16.064 1.00 95.25 85 LEU A O 1
ATOM 644 N N . HIS A 1 86 ? 16.471 12.940 -14.340 1.00 94.06 86 HIS A N 1
ATOM 645 C CA . HIS A 1 86 ? 17.808 12.814 -14.912 1.00 94.06 86 HIS A CA 1
ATOM 646 C C . HIS A 1 86 ? 17.791 11.952 -16.181 1.00 94.06 86 HIS A C 1
ATOM 648 O O . HIS A 1 86 ? 18.256 12.404 -17.227 1.00 94.06 86 HIS A O 1
ATOM 654 N N . TYR A 1 87 ? 17.156 10.778 -16.124 1.00 93.56 87 TYR A N 1
ATOM 655 C CA . TYR A 1 87 ? 16.994 9.896 -17.280 1.00 93.56 87 TYR A CA 1
ATOM 656 C C . TYR A 1 87 ? 16.259 10.578 -18.439 1.00 93.56 87 TYR A C 1
ATOM 658 O O . TYR A 1 87 ? 16.689 10.482 -19.584 1.00 93.56 87 TYR A O 1
ATOM 666 N N . LEU A 1 88 ? 15.191 11.331 -18.150 1.00 94.44 88 LEU A N 1
ATOM 667 C CA . LEU A 1 88 ? 14.440 12.070 -19.172 1.00 94.44 88 LEU A CA 1
ATOM 668 C C . LEU A 1 88 ? 15.254 13.188 -19.845 1.00 94.44 88 LEU A C 1
ATOM 670 O O . LEU A 1 88 ? 14.930 13.573 -20.964 1.00 94.44 88 LEU A O 1
ATOM 674 N N . ARG A 1 89 ? 16.281 13.729 -19.176 1.00 95.19 89 ARG A N 1
ATOM 675 C CA . ARG A 1 89 ? 17.126 14.810 -19.713 1.00 95.19 89 ARG A CA 1
ATOM 676 C C . ARG A 1 89 ? 18.343 14.295 -20.471 1.00 95.19 89 ARG A C 1
ATOM 678 O O . ARG A 1 89 ? 18.692 14.865 -21.496 1.00 95.19 89 ARG A O 1
ATOM 685 N N . LEU A 1 90 ? 19.010 13.276 -19.933 1.00 93.44 90 LEU A N 1
ATOM 686 C CA . LEU A 1 90 ? 20.327 12.827 -20.399 1.00 93.44 90 LEU A CA 1
ATOM 687 C C . LEU A 1 90 ? 20.280 11.476 -21.123 1.00 93.44 90 LEU A C 1
ATOM 689 O O . LEU A 1 90 ? 21.238 11.117 -21.798 1.00 93.44 90 LEU A O 1
ATOM 693 N N . GLY A 1 91 ? 19.179 10.726 -21.005 1.00 90.31 91 GLY A N 1
ATOM 694 C CA . GLY A 1 91 ? 19.023 9.402 -21.616 1.00 90.31 91 GLY A CA 1
ATOM 695 C C . GLY A 1 91 ? 19.867 8.302 -20.966 1.00 90.31 91 GLY A C 1
ATOM 696 O O . GLY A 1 91 ? 19.883 7.174 -21.454 1.00 90.31 91 GLY A O 1
ATOM 697 N N . SER A 1 92 ? 20.556 8.603 -19.866 1.00 90.12 92 SER A N 1
ATOM 698 C CA . SER A 1 92 ? 21.422 7.680 -19.137 1.00 90.12 92 SER A CA 1
ATOM 699 C C . SER A 1 92 ? 21.094 7.674 -17.643 1.00 90.12 92 SER A C 1
ATOM 701 O O . SER A 1 92 ? 20.404 8.554 -17.124 1.00 90.12 92 SER A O 1
ATOM 703 N N . LEU A 1 93 ? 21.540 6.623 -16.957 1.00 91.62 93 LEU A N 1
ATOM 704 C CA . LEU A 1 93 ? 21.474 6.499 -15.505 1.00 91.62 93 LEU A CA 1
ATOM 705 C C . LEU A 1 93 ? 22.893 6.314 -14.981 1.00 91.62 93 LEU A C 1
ATOM 707 O O . LEU A 1 93 ? 23.636 5.461 -15.465 1.00 91.62 93 LEU A O 1
ATOM 711 N N . GLU A 1 94 ? 23.260 7.122 -13.994 1.00 91.94 94 GLU A N 1
ATOM 712 C CA . GLU A 1 94 ? 24.580 7.065 -13.374 1.00 91.94 94 GLU A CA 1
ATOM 713 C C . GLU A 1 94 ? 24.634 5.998 -12.268 1.00 91.94 94 GLU A C 1
ATOM 715 O O . GLU A 1 94 ? 23.648 5.726 -11.578 1.00 91.94 94 GLU A O 1
ATOM 720 N N . GLU A 1 95 ? 25.810 5.403 -12.061 1.00 90.88 95 GLU A N 1
ATOM 721 C CA . GLU A 1 95 ? 26.004 4.293 -11.116 1.00 90.88 95 GLU A CA 1
ATOM 722 C C . GLU A 1 95 ? 25.748 4.687 -9.656 1.00 90.88 95 GLU A C 1
ATOM 724 O O . GLU A 1 95 ? 25.208 3.904 -8.878 1.00 90.88 95 GLU A O 1
ATOM 729 N N . TRP A 1 96 ? 26.032 5.929 -9.261 1.00 91.19 96 TRP A N 1
ATOM 730 C CA . TRP A 1 96 ? 25.755 6.378 -7.892 1.00 91.19 96 TRP A CA 1
ATOM 731 C C . TRP A 1 96 ? 24.252 6.430 -7.574 1.00 91.19 96 TRP A C 1
ATOM 733 O O . TRP A 1 96 ? 23.879 6.526 -6.406 1.00 91.19 96 TRP A O 1
ATOM 743 N N . MET A 1 97 ? 23.366 6.334 -8.573 1.00 94.25 97 MET A N 1
ATOM 744 C CA . MET A 1 97 ? 21.917 6.303 -8.362 1.00 94.25 97 MET A CA 1
ATOM 745 C C . MET A 1 97 ? 21.395 4.933 -7.900 1.00 94.25 97 MET A C 1
ATOM 747 O O . MET A 1 97 ? 20.225 4.847 -7.514 1.00 94.25 97 MET A O 1
ATOM 751 N N . ILE A 1 98 ? 22.233 3.885 -7.880 1.00 93.81 98 ILE A N 1
ATOM 752 C CA . ILE A 1 98 ? 21.853 2.510 -7.498 1.00 93.81 98 ILE A CA 1
ATOM 753 C C . ILE A 1 98 ? 21.106 2.465 -6.160 1.00 93.81 98 ILE A C 1
ATOM 755 O O . ILE A 1 98 ? 20.041 1.849 -6.067 1.00 93.81 98 ILE A O 1
ATOM 759 N N . TYR A 1 99 ? 21.606 3.155 -5.127 1.00 93.94 99 TYR A N 1
ATOM 760 C CA . TYR A 1 99 ? 20.993 3.098 -3.794 1.00 93.94 99 TYR A CA 1
ATOM 761 C C . TYR A 1 99 ? 19.535 3.580 -3.803 1.00 93.94 99 TYR A C 1
ATOM 763 O O . TYR A 1 99 ? 18.706 3.034 -3.079 1.00 93.94 99 TYR A O 1
ATOM 771 N N . ARG A 1 100 ? 19.189 4.566 -4.646 1.00 95.12 100 ARG A N 1
ATOM 772 C CA . ARG A 1 100 ? 17.821 5.102 -4.728 1.00 95.12 100 ARG A CA 1
ATOM 773 C C . ARG A 1 100 ? 16.856 4.085 -5.294 1.00 95.12 100 ARG A C 1
ATOM 775 O O . ARG A 1 100 ? 15.750 3.982 -4.783 1.00 95.12 100 ARG A O 1
ATOM 782 N N . PHE A 1 101 ? 17.282 3.339 -6.308 1.00 95.88 101 PHE A N 1
ATOM 783 C CA . PHE A 1 101 ? 16.486 2.281 -6.917 1.00 95.88 101 PHE A CA 1
ATOM 784 C C . PHE A 1 101 ? 16.289 1.101 -5.963 1.00 95.88 101 PHE A C 1
ATOM 786 O O . PHE A 1 101 ? 15.178 0.596 -5.842 1.00 95.88 101 PHE A O 1
ATOM 793 N N . ILE A 1 102 ? 17.333 0.694 -5.235 1.00 96.00 102 ILE A N 1
ATOM 794 C CA . ILE A 1 102 ? 17.225 -0.399 -4.256 1.00 96.00 102 ILE A CA 1
ATOM 795 C C . ILE A 1 102 ? 16.301 0.005 -3.098 1.00 96.00 102 ILE A C 1
ATOM 797 O O . ILE A 1 102 ? 15.385 -0.736 -2.735 1.00 96.00 102 ILE A O 1
ATOM 801 N N . VAL A 1 103 ? 16.496 1.201 -2.532 1.00 97.06 103 VAL A N 1
ATOM 802 C CA . VAL A 1 103 ? 15.669 1.695 -1.421 1.00 97.06 103 VAL A CA 1
ATOM 803 C C . VAL A 1 103 ? 14.231 1.955 -1.876 1.00 97.06 103 VAL A C 1
ATOM 805 O O . VAL A 1 103 ? 13.298 1.610 -1.151 1.00 97.06 103 VAL A O 1
ATOM 808 N N . SER A 1 104 ? 14.014 2.509 -3.073 1.00 97.00 104 SER A N 1
ATOM 809 C CA . SER A 1 104 ? 12.664 2.731 -3.602 1.00 97.00 104 SER A CA 1
ATOM 810 C C . SER A 1 104 ? 11.953 1.421 -3.939 1.00 97.00 104 SER A C 1
ATOM 812 O O . SER A 1 104 ? 10.762 1.307 -3.653 1.00 97.00 104 SER A O 1
ATOM 814 N N . GLN A 1 105 ? 12.658 0.406 -4.449 1.00 96.75 105 GLN A N 1
ATOM 815 C CA . GLN A 1 105 ? 12.111 -0.940 -4.638 1.00 96.75 105 GLN A CA 1
ATOM 816 C C . GLN A 1 105 ? 11.669 -1.543 -3.298 1.00 96.75 105 GLN A C 1
ATOM 818 O O . GLN A 1 105 ? 10.560 -2.078 -3.194 1.00 96.75 105 GLN A O 1
ATOM 823 N N . LEU A 1 106 ? 12.499 -1.439 -2.256 1.00 97.56 106 LEU A N 1
ATOM 824 C CA . LEU A 1 106 ? 12.162 -1.934 -0.921 1.00 97.56 106 LEU A CA 1
ATOM 825 C C . LEU A 1 106 ? 10.944 -1.202 -0.339 1.00 97.56 106 LEU A C 1
ATOM 827 O O . LEU A 1 106 ? 9.971 -1.832 0.068 1.00 97.56 106 LEU A O 1
ATOM 831 N N . LEU A 1 107 ? 10.955 0.130 -0.342 1.00 97.94 107 LEU A N 1
ATOM 832 C CA . LEU A 1 107 ? 9.832 0.928 0.158 1.00 97.94 107 LEU A CA 1
ATOM 833 C C . LEU A 1 107 ? 8.558 0.697 -0.659 1.00 97.94 107 LEU A C 1
ATOM 835 O O . LEU A 1 107 ? 7.469 0.613 -0.097 1.00 97.94 107 LEU A O 1
ATOM 839 N N . GLY A 1 108 ? 8.694 0.536 -1.974 1.00 97.69 108 GLY A N 1
ATOM 840 C CA . GLY A 1 108 ? 7.600 0.220 -2.877 1.00 97.69 108 GLY A CA 1
ATOM 841 C C . GLY A 1 108 ? 6.965 -1.133 -2.560 1.00 97.69 108 GLY A C 1
ATOM 842 O O . GLY A 1 108 ? 5.748 -1.225 -2.413 1.00 97.69 108 GLY A O 1
ATOM 843 N N . THR A 1 109 ? 7.778 -2.181 -2.398 1.00 97.69 109 THR A N 1
ATOM 844 C CA . THR A 1 109 ? 7.291 -3.529 -2.051 1.00 97.69 109 THR A CA 1
ATOM 845 C C . THR A 1 109 ? 6.630 -3.556 -0.674 1.00 97.69 109 THR A C 1
ATOM 847 O O . THR A 1 109 ? 5.526 -4.089 -0.549 1.00 97.69 109 THR A O 1
ATOM 850 N N . VAL A 1 110 ? 7.223 -2.903 0.330 1.00 97.81 110 VAL A N 1
ATOM 851 C CA . VAL A 1 110 ? 6.606 -2.706 1.655 1.00 97.81 110 VAL A CA 1
ATOM 852 C C . VAL A 1 110 ? 5.274 -1.959 1.536 1.00 97.81 110 VAL A C 1
ATOM 854 O O . VAL A 1 110 ? 4.281 -2.363 2.145 1.00 97.81 110 VAL A O 1
ATOM 857 N N . GLY A 1 111 ? 5.214 -0.914 0.713 1.00 97.25 111 GLY A N 1
ATOM 858 C CA . GLY A 1 111 ? 3.997 -0.151 0.454 1.00 97.25 111 GLY A CA 1
ATOM 859 C C . GLY A 1 111 ? 2.882 -1.003 -0.142 1.00 97.25 111 GLY A C 1
ATOM 860 O O . GLY A 1 111 ? 1.780 -1.057 0.402 1.00 97.25 111 GLY A O 1
ATOM 861 N N . PHE A 1 112 ? 3.161 -1.753 -1.207 1.00 97.00 112 PHE A N 1
ATOM 862 C CA . PHE A 1 112 ? 2.164 -2.643 -1.806 1.00 97.00 112 PHE A CA 1
ATOM 863 C C . PHE A 1 112 ? 1.726 -3.769 -0.859 1.00 97.00 112 PHE A C 1
ATOM 865 O O . PHE A 1 112 ? 0.525 -4.039 -0.759 1.00 97.00 112 PHE A O 1
ATOM 872 N N . LEU A 1 113 ? 2.655 -4.385 -0.121 1.00 96.88 113 LEU A N 1
ATOM 873 C CA . LEU A 1 113 ? 2.347 -5.422 0.872 1.00 96.88 113 LEU A CA 1
ATOM 874 C C . LEU A 1 113 ? 1.425 -4.899 1.978 1.00 96.88 113 LEU A C 1
ATOM 876 O O . LEU A 1 113 ? 0.411 -5.524 2.305 1.00 96.88 113 LEU A O 1
ATOM 880 N N . THR A 1 114 ? 1.749 -3.739 2.546 1.00 95.75 114 THR A N 1
ATOM 881 C CA . THR A 1 114 ? 0.963 -3.129 3.628 1.00 95.75 114 THR A CA 1
ATOM 882 C C . THR A 1 114 ? -0.415 -2.680 3.145 1.00 95.75 114 THR A C 1
ATOM 884 O O . THR A 1 114 ? -1.404 -2.936 3.835 1.00 95.75 114 THR A O 1
ATOM 887 N N . LEU A 1 115 ? -0.528 -2.115 1.937 1.00 94.06 115 LEU A N 1
ATOM 888 C CA . LEU A 1 115 ? -1.821 -1.770 1.333 1.00 94.06 115 LEU A CA 1
ATOM 889 C C . LEU A 1 115 ? -2.694 -3.005 1.068 1.00 94.06 115 LEU A C 1
ATOM 891 O O . LEU A 1 115 ? -3.887 -2.997 1.387 1.00 94.06 115 LEU A O 1
ATOM 895 N N . CYS A 1 116 ? -2.117 -4.083 0.538 1.00 94.06 116 CYS A N 1
ATOM 896 C CA . CYS A 1 116 ? -2.845 -5.335 0.320 1.00 94.06 116 CYS A CA 1
ATOM 897 C C . CYS A 1 116 ? -3.295 -5.966 1.646 1.00 94.06 116 CYS A C 1
ATOM 899 O O . CYS A 1 116 ? -4.432 -6.422 1.777 1.00 94.06 116 CYS A O 1
ATOM 901 N N . THR A 1 117 ? -2.450 -5.897 2.674 1.00 94.38 117 THR A N 1
ATOM 902 C CA . THR A 1 117 ? -2.795 -6.334 4.034 1.00 94.38 117 THR A CA 1
ATOM 903 C C . THR A 1 117 ? -3.913 -5.473 4.630 1.00 94.38 117 THR A C 1
ATOM 905 O O . THR A 1 117 ? -4.838 -5.988 5.265 1.00 94.38 117 THR A O 1
ATOM 908 N N . ALA A 1 118 ? -3.903 -4.160 4.386 1.00 92.62 118 ALA A N 1
ATOM 909 C CA . ALA A 1 118 ? -4.982 -3.260 4.788 1.00 92.62 118 ALA A CA 1
ATOM 910 C C . ALA A 1 118 ? -6.322 -3.641 4.136 1.00 92.62 118 ALA A C 1
ATOM 912 O O . ALA A 1 118 ? -7.372 -3.590 4.784 1.00 92.62 118 ALA A O 1
ATOM 913 N N . TYR A 1 119 ? -6.289 -4.041 2.863 1.00 90.69 119 TYR A N 1
ATOM 914 C CA . TYR A 1 119 ? -7.459 -4.525 2.136 1.00 90.69 119 TYR A CA 1
ATOM 915 C C . TYR A 1 119 ? -7.990 -5.848 2.713 1.00 90.69 119 TYR A C 1
ATOM 917 O O . TYR A 1 119 ? -9.171 -5.932 3.067 1.00 90.69 119 TYR A O 1
ATOM 925 N N . LEU A 1 120 ? -7.125 -6.854 2.878 1.00 91.75 120 LEU A N 1
ATOM 926 C CA . LEU A 1 120 ? -7.515 -8.171 3.395 1.00 91.75 120 LEU A CA 1
ATOM 927 C C . LEU A 1 120 ? -8.010 -8.101 4.844 1.00 91.75 120 LEU A C 1
ATOM 929 O O . LEU A 1 120 ? -9.061 -8.655 5.163 1.00 91.75 120 LEU A O 1
ATOM 933 N N . SER A 1 121 ? -7.324 -7.355 5.711 1.00 91.12 121 SER A N 1
ATOM 934 C CA . SER A 1 121 ? -7.734 -7.183 7.112 1.00 91.12 121 SER A CA 1
ATOM 935 C C . SER A 1 121 ? -9.110 -6.525 7.235 1.00 91.12 121 SER A C 1
ATOM 937 O O . SER A 1 121 ? -9.943 -6.967 8.028 1.00 91.12 121 SER A O 1
ATOM 939 N N . ARG A 1 122 ? -9.414 -5.523 6.396 1.00 87.81 122 ARG A N 1
ATOM 940 C CA . ARG A 1 122 ? -10.761 -4.936 6.324 1.00 87.81 122 ARG A CA 1
ATOM 941 C C . ARG A 1 122 ? -11.805 -5.982 5.950 1.00 87.81 122 ARG A C 1
ATOM 943 O O . ARG A 1 122 ? -12.876 -6.019 6.556 1.00 87.81 122 ARG A O 1
ATOM 950 N N . ARG A 1 123 ? -11.499 -6.828 4.963 1.00 86.19 123 ARG A N 1
ATOM 951 C CA . ARG A 1 123 ? -12.389 -7.909 4.529 1.00 86.19 123 ARG A CA 1
ATOM 952 C C . ARG A 1 123 ? -12.619 -8.935 5.639 1.00 86.19 123 ARG A C 1
ATOM 954 O O . ARG A 1 123 ? -13.765 -9.323 5.843 1.00 86.19 123 ARG A O 1
ATOM 961 N N . MET A 1 124 ? -11.582 -9.311 6.385 1.00 89.12 124 MET A N 1
ATOM 962 C CA . MET A 1 124 ? -11.694 -10.225 7.528 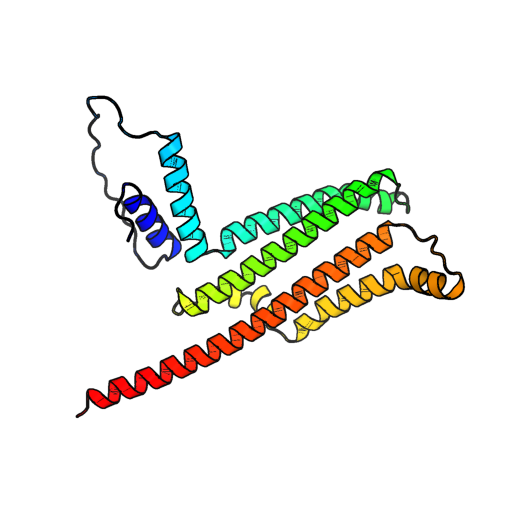1.00 89.12 124 MET A CA 1
ATOM 963 C C . MET A 1 124 ? -12.601 -9.661 8.628 1.00 89.12 124 MET A C 1
ATOM 965 O O . MET A 1 124 ? -13.552 -10.326 9.031 1.00 89.12 124 MET A O 1
ATOM 969 N N . VAL A 1 125 ? -12.372 -8.414 9.058 1.00 87.44 125 VAL A N 1
ATOM 970 C CA . VAL A 1 125 ? -13.189 -7.759 10.102 1.00 87.44 125 VAL A CA 1
ATOM 971 C C . VAL A 1 125 ? -14.655 -7.630 9.680 1.00 87.44 125 VAL A C 1
ATOM 973 O O . VAL A 1 125 ? -15.558 -7.756 10.510 1.00 87.44 125 VAL A O 1
ATOM 976 N N . ARG A 1 126 ? -14.918 -7.423 8.384 1.00 82.94 126 ARG A N 1
ATOM 977 C CA . ARG A 1 126 ? -16.282 -7.387 7.840 1.00 82.94 126 ARG A CA 1
ATOM 978 C C . ARG A 1 126 ? -16.997 -8.733 7.956 1.00 82.94 126 ARG A C 1
ATOM 980 O O . ARG A 1 126 ? -18.199 -8.742 8.185 1.00 82.94 126 ARG A O 1
ATOM 987 N N . LEU A 1 127 ? -16.289 -9.849 7.785 1.00 82.88 127 LEU A N 1
ATOM 988 C CA . LEU A 1 127 ? -16.894 -11.180 7.885 1.00 82.88 127 LEU A CA 1
ATOM 989 C C . LEU A 1 127 ? -17.265 -11.543 9.331 1.00 82.88 127 LEU A C 1
ATOM 991 O O . LEU A 1 127 ? -18.232 -12.274 9.531 1.00 82.88 127 LEU A O 1
ATOM 995 N N . THR A 1 128 ? -16.537 -11.017 10.320 1.00 82.00 128 THR A N 1
ATOM 996 C CA . THR A 1 128 ? -16.647 -11.440 11.725 1.00 82.00 128 THR A CA 1
ATOM 997 C C . THR A 1 128 ? -17.309 -10.408 12.641 1.00 82.00 128 THR A C 1
ATOM 999 O O . THR A 1 128 ? -18.313 -10.705 13.279 1.00 82.00 128 THR A O 1
ATOM 1002 N N . VAL A 1 129 ? -16.748 -9.198 12.738 1.00 74.31 129 VAL A N 1
ATOM 1003 C CA . VAL A 1 129 ? -17.094 -8.210 13.781 1.00 74.31 129 VAL A CA 1
ATOM 1004 C C . VAL A 1 129 ? -18.155 -7.215 13.305 1.00 74.31 129 VAL A C 1
ATOM 1006 O O . VAL A 1 129 ? -18.973 -6.750 14.100 1.00 74.31 129 VAL A O 1
ATOM 1009 N N . LEU A 1 130 ? -18.143 -6.860 12.015 1.00 70.12 130 LEU A N 1
ATOM 1010 C CA . LEU A 1 130 ? -18.966 -5.781 11.447 1.00 70.12 130 LEU A CA 1
ATOM 1011 C C . LEU A 1 130 ? -19.943 -6.254 10.356 1.00 70.12 130 LEU A C 1
ATOM 1013 O O . LEU A 1 130 ? -20.322 -5.460 9.495 1.00 70.12 130 LEU A O 1
ATOM 1017 N N . SER A 1 131 ? -20.405 -7.508 10.407 1.00 64.50 131 SER A N 1
ATOM 1018 C CA . SER A 1 131 ? -21.218 -8.153 9.355 1.00 64.50 131 SER A CA 1
ATOM 1019 C C . SER A 1 131 ? -22.514 -7.415 8.982 1.00 64.50 131 SER A C 1
ATOM 1021 O O . SER A 1 131 ? -23.084 -7.675 7.928 1.00 64.50 131 SER A O 1
ATOM 1023 N N . ARG A 1 132 ? -22.982 -6.474 9.817 1.00 63.19 132 ARG A N 1
ATOM 1024 C CA . ARG A 1 132 ? -24.199 -5.675 9.590 1.00 63.19 132 ARG A CA 1
ATOM 1025 C C . ARG A 1 132 ? -23.968 -4.290 8.965 1.00 63.19 132 ARG A C 1
ATOM 1027 O O . ARG A 1 132 ? -24.946 -3.582 8.745 1.00 63.19 132 ARG A O 1
ATOM 1034 N N . ARG A 1 133 ? -22.726 -3.860 8.687 1.00 62.25 133 ARG A N 1
ATOM 1035 C CA . ARG A 1 133 ? -22.468 -2.516 8.124 1.00 62.25 133 ARG A CA 1
ATOM 1036 C C . ARG A 1 133 ? -22.201 -2.528 6.615 1.00 62.25 133 ARG A C 1
ATOM 1038 O O . ARG A 1 133 ? -21.341 -3.283 6.163 1.00 62.25 133 ARG A O 1
ATOM 1045 N N . PRO A 1 134 ? -22.865 -1.648 5.837 1.00 55.06 134 PRO A N 1
ATOM 1046 C CA . PRO A 1 134 ? -22.600 -1.513 4.412 1.00 55.06 134 PRO A CA 1
ATOM 1047 C C . PRO A 1 134 ? -21.218 -0.889 4.183 1.00 55.06 134 PRO A C 1
ATOM 1049 O O . PRO A 1 134 ? -20.922 0.221 4.623 1.00 55.06 134 PRO A O 1
ATOM 1052 N N . ASP A 1 135 ? -20.365 -1.610 3.464 1.00 62.25 135 ASP A N 1
ATOM 1053 C CA . ASP A 1 135 ? -18.992 -1.198 3.186 1.00 62.25 135 ASP A CA 1
ATOM 1054 C C . ASP A 1 135 ? -18.975 -0.130 2.077 1.00 62.25 135 ASP A C 1
ATOM 1056 O O . ASP A 1 135 ? -19.380 -0.370 0.936 1.00 62.25 135 ASP A O 1
ATOM 1060 N N . ALA A 1 136 ? -18.552 1.090 2.411 1.00 58.62 136 ALA A N 1
ATOM 1061 C CA . ALA A 1 136 ? -18.417 2.173 1.436 1.00 58.62 136 ALA A CA 1
ATOM 1062 C C . ALA A 1 136 ? -17.268 1.913 0.441 1.00 58.62 136 ALA A C 1
ATOM 1064 O O . ALA A 1 136 ? -17.368 2.291 -0.723 1.00 58.62 136 ALA A O 1
ATOM 1065 N N . LEU A 1 137 ? -16.205 1.216 0.862 1.00 55.09 137 LEU A N 1
ATOM 1066 C CA . LEU A 1 137 ? -15.032 0.933 0.028 1.00 55.09 137 LEU A CA 1
ATOM 1067 C C . LEU A 1 137 ? -15.224 -0.294 -0.864 1.00 55.09 137 LEU A C 1
ATOM 1069 O O . LEU A 1 137 ? -14.780 -0.266 -2.009 1.00 55.09 137 LEU A O 1
ATOM 1073 N N . ALA A 1 138 ? -15.939 -1.328 -0.403 1.00 59.16 138 ALA A N 1
ATOM 1074 C CA . ALA A 1 138 ? -16.335 -2.438 -1.283 1.00 59.16 138 ALA A CA 1
ATOM 1075 C C . ALA A 1 138 ? -17.304 -1.987 -2.390 1.00 59.16 138 ALA A C 1
ATOM 1077 O O . ALA A 1 138 ? -17.282 -2.541 -3.486 1.00 59.16 138 ALA A O 1
ATOM 1078 N N . ARG A 1 139 ? -18.122 -0.956 -2.129 1.00 62.16 139 ARG A N 1
ATOM 1079 C CA . ARG A 1 139 ? -18.971 -0.312 -3.147 1.00 62.16 139 ARG A CA 1
ATOM 1080 C C . ARG A 1 139 ? -18.204 0.652 -4.058 1.00 62.16 139 ARG A C 1
ATOM 1082 O O . ARG A 1 139 ? -18.700 0.982 -5.141 1.00 62.16 139 ARG A O 1
ATOM 1089 N N . GLY A 1 140 ? -17.020 1.091 -3.633 1.00 69.31 140 GLY A N 1
ATOM 1090 C CA 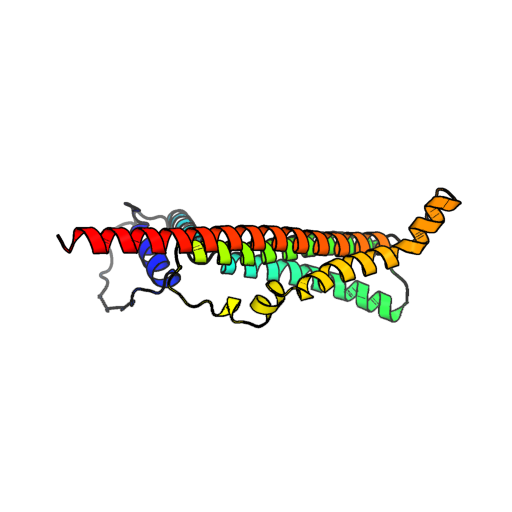. GLY A 1 140 ? -16.151 1.982 -4.390 1.00 69.31 140 GLY A CA 1
ATOM 1091 C C . GLY A 1 140 ? -15.561 1.323 -5.645 1.00 69.31 140 GLY A C 1
ATOM 1092 O O . GLY A 1 140 ? -15.533 0.094 -5.753 1.00 69.31 140 GLY A O 1
ATOM 1093 N N . PRO A 1 141 ? -15.060 2.129 -6.597 1.00 70.44 141 PRO A N 1
ATOM 1094 C CA . PRO A 1 141 ? -14.512 1.634 -7.862 1.00 70.44 141 PRO A CA 1
ATOM 1095 C C . PRO A 1 141 ? -13.324 0.685 -7.650 1.00 70.44 141 PRO A C 1
ATOM 1097 O O . PRO A 1 141 ? -13.253 -0.354 -8.297 1.00 70.44 141 PRO A O 1
ATOM 1100 N N . LEU A 1 142 ? -12.454 0.977 -6.675 1.00 70.81 142 LEU A N 1
ATOM 1101 C CA . LEU A 1 142 ? -11.328 0.112 -6.302 1.00 70.81 142 LEU A CA 1
ATOM 1102 C C . LEU A 1 142 ? -11.787 -1.266 -5.807 1.00 70.81 142 LEU A C 1
ATOM 1104 O O . LEU A 1 142 ? -11.214 -2.279 -6.193 1.00 70.81 142 LEU A O 1
ATOM 1108 N N . GLY A 1 143 ? -12.843 -1.319 -4.988 1.00 72.25 143 GLY A N 1
ATOM 1109 C CA . GLY A 1 143 ? -13.403 -2.578 -4.498 1.00 72.25 143 GLY A CA 1
ATOM 1110 C C . GLY A 1 143 ? -13.944 -3.449 -5.630 1.00 72.25 143 GLY A C 1
ATOM 1111 O O . GLY A 1 143 ? -13.659 -4.643 -5.663 1.00 72.25 143 GLY A O 1
ATOM 1112 N N . ARG A 1 144 ? -14.656 -2.839 -6.589 1.00 77.38 144 ARG A N 1
ATOM 1113 C CA . ARG A 1 144 ? -15.177 -3.531 -7.782 1.00 77.38 144 ARG A CA 1
ATOM 1114 C C . ARG A 1 144 ? -14.067 -3.983 -8.724 1.00 77.38 144 ARG A C 1
ATOM 1116 O O . ARG A 1 144 ? -14.137 -5.082 -9.260 1.00 77.38 144 ARG A O 1
ATOM 1123 N N . PHE A 1 145 ? -13.040 -3.157 -8.916 1.00 80.31 145 PHE A N 1
ATOM 1124 C CA . PHE A 1 145 ? -11.892 -3.514 -9.744 1.00 80.31 145 PHE A CA 1
ATOM 1125 C C . PHE A 1 145 ? -11.169 -4.742 -9.180 1.00 80.31 145 PHE A C 1
ATOM 1127 O O . PHE A 1 145 ? -10.959 -5.710 -9.908 1.00 80.31 145 PHE A O 1
ATOM 1134 N N . LEU A 1 146 ? -10.887 -4.749 -7.873 1.00 76.94 146 LEU A N 1
ATOM 1135 C CA . LEU A 1 146 ? -10.229 -5.867 -7.189 1.00 76.94 146 LEU A CA 1
ATOM 1136 C C . LEU A 1 146 ? -11.037 -7.168 -7.250 1.00 76.94 146 LEU A C 1
ATOM 1138 O O . LEU A 1 146 ? -10.445 -8.243 -7.267 1.00 76.94 146 LEU A O 1
ATOM 1142 N N . THR A 1 147 ? -12.371 -7.093 -7.291 1.00 78.44 147 THR A N 1
ATOM 1143 C CA . THR A 1 147 ? -13.232 -8.278 -7.401 1.00 78.44 147 THR A CA 1
ATOM 1144 C C . THR A 1 147 ? -13.533 -8.708 -8.833 1.00 78.44 147 THR A C 1
ATOM 1146 O O . THR A 1 147 ? -13.996 -9.834 -9.028 1.00 78.44 147 THR A O 1
ATOM 1149 N N . SER A 1 148 ? -13.227 -7.880 -9.829 1.00 85.94 148 SER A N 1
ATOM 1150 C CA . SER A 1 148 ? -13.469 -8.171 -11.242 1.00 85.94 148 SER A CA 1
ATOM 1151 C C . SER A 1 148 ? -12.516 -9.241 -11.810 1.00 85.94 148 SER A C 1
ATOM 1153 O O . SER A 1 148 ? -11.406 -9.426 -11.297 1.00 85.94 148 SER A O 1
ATOM 1155 N N . PRO A 1 149 ? -12.901 -9.950 -12.889 1.00 83.50 149 PRO A N 1
ATOM 1156 C CA . PRO A 1 149 ? -11.975 -10.800 -13.642 1.00 83.50 149 PRO A CA 1
ATOM 1157 C C . PRO A 1 149 ? -10.901 -9.977 -14.374 1.00 83.50 149 PRO A C 1
ATOM 1159 O O . PRO A 1 149 ? -9.781 -10.452 -14.543 1.00 8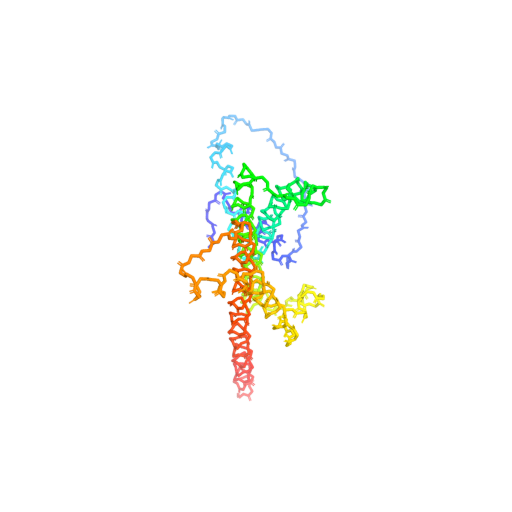3.50 149 PRO A O 1
ATOM 1162 N N . ALA A 1 150 ? -11.203 -8.718 -14.717 1.00 86.69 150 ALA A N 1
ATOM 1163 C CA . ALA A 1 150 ? -10.262 -7.785 -15.336 1.00 86.69 150 ALA A CA 1
ATOM 1164 C C . ALA A 1 150 ? -9.040 -7.479 -14.451 1.00 86.69 150 ALA A C 1
ATOM 1166 O O . ALA A 1 150 ? -8.007 -7.057 -14.961 1.00 86.69 150 ALA A O 1
ATOM 1167 N N . PHE A 1 151 ? -9.116 -7.755 -13.144 1.00 90.88 151 PHE A N 1
ATOM 1168 C CA . PHE A 1 151 ? -7.975 -7.663 -12.237 1.00 90.88 151 PHE A CA 1
ATOM 1169 C C . PHE A 1 151 ? -6.753 -8.440 -12.743 1.00 90.88 151 PHE A C 1
ATOM 1171 O O . PHE A 1 151 ? -5.639 -7.946 -12.612 1.00 90.88 151 PHE A O 1
ATOM 1178 N N . TRP A 1 152 ? -6.939 -9.617 -13.355 1.00 91.75 152 TRP A N 1
ATOM 1179 C CA . TRP A 1 152 ? -5.831 -10.457 -13.830 1.00 91.75 152 TRP A CA 1
ATOM 1180 C C . TRP A 1 152 ? -5.011 -9.817 -14.951 1.00 91.75 152 TRP A C 1
ATOM 1182 O O . TRP A 1 152 ? -3.840 -10.162 -15.115 1.00 91.75 152 TRP A O 1
ATOM 1192 N N . VAL A 1 153 ? -5.577 -8.844 -15.669 1.00 93.19 153 VAL A N 1
ATOM 1193 C CA . VAL A 1 153 ? -4.854 -8.074 -16.689 1.00 93.19 153 VAL A CA 1
ATOM 1194 C C . VAL A 1 153 ? -3.705 -7.287 -16.059 1.00 93.19 153 VAL A C 1
ATOM 1196 O O . VAL A 1 153 ? -2.646 -7.164 -16.659 1.00 93.19 153 VAL A O 1
ATOM 1199 N N . LEU A 1 154 ? -3.865 -6.793 -14.828 1.00 93.38 154 LEU A N 1
ATOM 1200 C CA . LEU A 1 154 ? -2.847 -5.960 -14.193 1.00 93.38 154 LEU A CA 1
ATOM 1201 C C . LEU A 1 154 ? -1.578 -6.756 -13.812 1.00 93.38 154 LEU A C 1
ATOM 1203 O O . LEU A 1 154 ? -0.508 -6.384 -14.288 1.00 93.38 154 LEU A O 1
ATOM 1207 N N . PRO A 1 155 ? -1.629 -7.858 -13.031 1.00 94.62 155 PRO A N 1
ATOM 1208 C CA . PRO A 1 155 ? -0.439 -8.660 -12.749 1.00 94.62 155 PRO A CA 1
ATOM 1209 C C . PRO A 1 155 ? 0.201 -9.253 -14.006 1.00 94.62 155 PRO A C 1
ATOM 1211 O O . PRO A 1 155 ? 1.424 -9.294 -14.099 1.00 94.62 155 PRO A O 1
ATOM 1214 N N . THR A 1 156 ? -0.603 -9.680 -14.985 1.00 94.75 156 THR A N 1
ATOM 1215 C CA . THR A 1 156 ? -0.075 -10.226 -16.247 1.00 94.75 156 THR A CA 1
ATOM 1216 C C . THR A 1 156 ? 0.630 -9.155 -17.073 1.00 94.75 156 THR A C 1
ATOM 1218 O O . THR A 1 156 ? 1.727 -9.408 -17.564 1.00 94.75 156 THR A O 1
ATOM 1221 N N . ALA A 1 157 ? 0.080 -7.941 -17.152 1.00 96.06 157 ALA A N 1
ATOM 1222 C CA . ALA A 1 157 ? 0.742 -6.811 -17.798 1.00 96.06 157 ALA A CA 1
ATOM 1223 C C . ALA A 1 157 ? 2.042 -6.415 -17.083 1.00 96.06 157 ALA A C 1
ATOM 1225 O O . ALA A 1 157 ? 3.038 -6.150 -17.748 1.00 96.06 157 ALA A O 1
ATOM 1226 N N . LEU A 1 158 ? 2.068 -6.416 -15.745 1.00 96.50 158 LEU A N 1
ATOM 1227 C CA . LEU A 1 158 ? 3.279 -6.120 -14.968 1.00 96.50 158 LEU A CA 1
ATOM 1228 C C . LEU A 1 158 ? 4.382 -7.162 -15.205 1.00 96.50 158 LEU A C 1
ATOM 1230 O O . LEU A 1 158 ? 5.534 -6.790 -15.425 1.00 96.50 158 LEU A O 1
ATOM 1234 N N . LEU A 1 159 ? 4.034 -8.454 -15.207 1.00 96.00 159 LEU A N 1
ATOM 1235 C CA . LEU A 1 159 ? 4.975 -9.533 -15.524 1.00 96.00 159 LEU A CA 1
ATOM 1236 C C . LEU A 1 159 ? 5.451 -9.459 -16.976 1.00 96.00 159 LEU A C 1
ATOM 1238 O O . LEU A 1 159 ? 6.643 -9.610 -17.229 1.00 96.00 159 LEU A O 1
ATOM 1242 N N . GLY A 1 160 ? 4.546 -9.179 -17.916 1.00 96.31 160 GLY A N 1
ATOM 1243 C CA . GLY A 1 160 ? 4.881 -8.989 -19.325 1.00 96.31 160 GLY A CA 1
ATOM 1244 C C . GLY A 1 160 ? 5.832 -7.812 -19.540 1.00 96.31 160 GLY A C 1
ATOM 1245 O O . GLY A 1 160 ? 6.846 -7.962 -20.214 1.00 96.31 160 GLY A O 1
ATOM 1246 N N . ALA A 1 161 ? 5.561 -6.666 -18.910 1.00 96.19 161 ALA A N 1
ATOM 1247 C CA . ALA A 1 161 ? 6.420 -5.486 -18.970 1.00 96.19 161 ALA A CA 1
ATOM 1248 C C . ALA A 1 161 ? 7.797 -5.739 -18.336 1.00 96.19 161 ALA A C 1
ATOM 1250 O O . ALA A 1 161 ? 8.814 -5.365 -18.916 1.00 96.19 161 ALA A O 1
ATOM 1251 N N . GLY A 1 162 ? 7.845 -6.413 -17.180 1.00 94.00 162 GLY A N 1
ATOM 1252 C CA . GLY A 1 162 ? 9.103 -6.800 -16.538 1.00 94.00 162 GLY A CA 1
ATOM 1253 C C . GLY A 1 162 ? 9.919 -7.769 -17.395 1.00 94.00 162 GLY A C 1
ATOM 1254 O O . GLY A 1 162 ? 11.112 -7.551 -17.602 1.00 94.00 162 GLY A O 1
ATOM 1255 N N . GLY A 1 163 ? 9.270 -8.797 -17.947 1.00 93.88 163 GLY A N 1
ATOM 1256 C CA . GLY A 1 163 ? 9.898 -9.761 -18.850 1.00 93.88 163 GLY A CA 1
ATOM 1257 C C . GLY A 1 163 ? 10.424 -9.106 -20.125 1.00 93.88 163 GLY A C 1
ATOM 1258 O O . GLY A 1 163 ? 11.553 -9.375 -20.525 1.00 93.88 163 GLY A O 1
ATOM 1259 N N . TRP A 1 164 ? 9.658 -8.187 -20.716 1.00 95.50 164 TRP A N 1
ATOM 1260 C CA . TRP A 1 164 ? 10.079 -7.427 -21.893 1.00 95.50 164 TRP A CA 1
ATOM 1261 C C . TRP A 1 164 ? 11.332 -6.584 -21.627 1.00 95.50 164 TRP A C 1
ATOM 1263 O O . TRP A 1 164 ? 12.249 -6.576 -22.445 1.00 95.50 164 TRP A O 1
ATOM 1273 N N . LEU A 1 165 ? 11.420 -5.946 -20.456 1.00 93.00 165 LEU A N 1
ATOM 1274 C CA . LEU A 1 165 ? 12.544 -5.083 -20.083 1.00 93.00 165 LEU A CA 1
ATOM 1275 C C . LEU A 1 165 ? 13.896 -5.822 -20.032 1.00 93.00 165 LEU A C 1
ATOM 1277 O O . LEU A 1 165 ? 14.943 -5.224 -20.274 1.00 93.00 165 LEU A O 1
ATOM 1281 N N . VAL A 1 166 ? 13.869 -7.114 -19.698 1.00 93.94 166 VAL A N 1
ATOM 1282 C CA . VAL A 1 166 ? 15.059 -7.970 -19.528 1.00 93.94 166 VAL A CA 1
ATOM 1283 C C . VAL A 1 166 ? 15.170 -9.012 -20.648 1.00 93.94 166 VAL A C 1
ATOM 1285 O O . VAL A 1 166 ? 16.113 -9.797 -20.683 1.00 93.94 166 VAL A O 1
ATOM 1288 N N . TRP A 1 167 ? 14.247 -9.005 -21.613 1.00 92.56 167 TRP A N 1
ATOM 1289 C CA . TRP A 1 167 ? 14.198 -9.993 -22.691 1.00 92.56 167 TRP A CA 1
ATOM 1290 C C . TRP A 1 167 ? 15.502 -10.056 -23.492 1.00 92.56 167 TRP A C 1
ATOM 1292 O O . TRP A 1 167 ? 16.005 -11.143 -23.772 1.00 92.56 167 TRP A O 1
ATOM 1302 N N . HIS A 1 168 ? 16.074 -8.891 -23.811 1.00 90.88 168 HIS A N 1
ATOM 1303 C CA . HIS A 1 168 ? 17.353 -8.810 -24.513 1.00 90.88 168 HIS A CA 1
ATOM 1304 C C . HIS A 1 168 ? 18.482 -9.432 -23.684 1.00 90.88 168 HIS A C 1
ATOM 1306 O O . HIS A 1 168 ? 19.166 -10.331 -24.162 1.00 90.88 168 HIS A O 1
ATOM 1312 N N . SER A 1 169 ? 18.601 -9.046 -22.409 1.00 89.69 169 SER A N 1
ATOM 1313 C CA . SER A 1 169 ? 19.610 -9.590 -21.495 1.00 89.69 169 SER A CA 1
ATOM 1314 C C . SER A 1 169 ? 19.489 -11.106 -21.339 1.00 89.69 169 SER A C 1
ATOM 1316 O O . SER A 1 169 ? 20.491 -11.810 -21.286 1.00 89.69 169 SER A O 1
ATOM 1318 N N . PHE A 1 170 ? 18.262 -11.623 -21.265 1.00 89.06 170 PHE A N 1
ATOM 1319 C CA . PHE A 1 170 ? 18.013 -13.057 -21.164 1.00 89.06 170 PHE A CA 1
ATOM 1320 C C . PHE A 1 170 ? 18.477 -13.800 -22.422 1.00 89.06 170 PHE A C 1
ATOM 1322 O O . PHE A 1 170 ? 19.130 -14.837 -22.323 1.00 89.06 170 PHE A O 1
ATOM 1329 N N . ARG A 1 171 ? 18.191 -13.252 -23.608 1.00 91.56 171 ARG A N 1
ATOM 1330 C CA . ARG A 1 171 ? 18.660 -13.813 -24.880 1.00 91.56 171 ARG A CA 1
ATOM 1331 C C . ARG A 1 171 ? 20.188 -13.810 -24.973 1.00 91.56 171 ARG A C 1
ATOM 1333 O O . ARG A 1 171 ? 20.764 -14.818 -25.372 1.00 91.56 171 ARG A O 1
ATOM 1340 N N . ASP A 1 172 ? 20.829 -12.711 -24.583 1.00 89.50 172 ASP A N 1
ATOM 1341 C CA . ASP A 1 172 ? 22.290 -12.583 -24.611 1.00 89.50 172 ASP A CA 1
ATOM 1342 C C . ASP A 1 172 ? 22.961 -13.575 -23.663 1.00 89.50 172 ASP A C 1
ATOM 1344 O O . ASP A 1 172 ? 23.942 -14.216 -24.044 1.00 89.50 172 ASP A O 1
ATOM 1348 N N . LEU A 1 173 ? 22.387 -13.773 -22.471 1.00 89.88 173 LEU A N 1
ATOM 1349 C CA . LEU A 1 173 ? 22.851 -14.773 -21.511 1.00 89.88 173 LEU A CA 1
ATOM 1350 C C . LEU A 1 173 ? 22.802 -16.189 -22.100 1.00 89.88 173 LEU A C 1
ATOM 1352 O O . LEU A 1 173 ? 23.735 -16.960 -21.899 1.00 89.88 173 LEU A O 1
ATOM 1356 N N . LEU A 1 174 ? 21.740 -16.530 -22.840 1.00 91.50 174 LEU A N 1
ATOM 1357 C CA . LEU A 1 174 ? 21.589 -17.854 -23.456 1.00 91.50 174 LEU A CA 1
ATOM 1358 C C . LEU A 1 174 ? 22.595 -18.113 -24.583 1.00 91.50 174 LEU A C 1
ATOM 1360 O O . LEU A 1 174 ? 22.987 -19.259 -24.788 1.00 91.50 174 LEU A O 1
ATOM 1364 N N . VAL A 1 175 ? 22.990 -17.077 -25.325 1.00 92.31 175 VAL A N 1
ATOM 1365 C CA . VAL A 1 175 ? 23.891 -17.220 -26.480 1.00 92.31 175 VAL A CA 1
ATOM 1366 C C . VAL A 1 175 ? 25.356 -17.084 -26.072 1.00 92.31 175 VAL A C 1
ATOM 1368 O O . VAL A 1 175 ? 26.195 -17.852 -26.535 1.00 92.31 175 VAL A O 1
ATOM 1371 N N . THR A 1 176 ? 25.677 -16.105 -25.227 1.00 87.69 176 THR A N 1
ATOM 1372 C CA . THR A 1 176 ? 27.065 -15.717 -24.920 1.00 87.69 176 THR A CA 1
ATOM 1373 C C . THR A 1 176 ? 27.524 -16.128 -23.522 1.00 87.69 176 THR A C 1
ATOM 1375 O O . THR A 1 176 ? 28.721 -16.125 -23.251 1.00 87.69 176 THR A O 1
ATOM 1378 N N . GLY A 1 177 ? 26.599 -16.490 -22.626 1.00 86.19 177 GLY A N 1
ATOM 1379 C CA . GLY A 1 177 ? 26.900 -16.814 -21.230 1.00 86.19 177 GLY A CA 1
ATOM 1380 C C . GLY A 1 177 ? 27.143 -15.597 -20.327 1.00 86.19 177 GLY A C 1
ATOM 1381 O O . GLY A 1 177 ? 27.400 -15.781 -19.139 1.00 86.19 177 GLY A O 1
ATOM 1382 N N . ALA A 1 178 ? 27.035 -14.366 -20.843 1.00 83.56 178 ALA A N 1
ATOM 1383 C CA . ALA A 1 178 ? 27.213 -13.132 -20.075 1.00 83.56 178 ALA A CA 1
ATOM 1384 C C . ALA A 1 178 ? 26.175 -12.059 -20.452 1.00 83.56 178 ALA A C 1
ATOM 1386 O O . ALA A 1 178 ? 25.585 -12.092 -21.528 1.00 83.56 178 ALA A O 1
ATOM 1387 N N . THR A 1 179 ? 25.954 -11.088 -19.559 1.00 83.31 179 THR A N 1
ATOM 1388 C CA . THR A 1 179 ? 25.042 -9.952 -19.787 1.00 83.31 179 THR A CA 1
ATOM 1389 C C . THR A 1 179 ? 25.738 -8.627 -19.511 1.00 83.31 179 THR A C 1
ATOM 1391 O O . THR A 1 179 ? 26.270 -8.437 -18.419 1.00 83.31 179 THR A O 1
ATOM 1394 N N . THR A 1 180 ? 25.666 -7.685 -20.450 1.00 81.50 180 THR A N 1
ATOM 1395 C CA . THR A 1 180 ? 26.243 -6.328 -20.323 1.00 81.50 180 THR A CA 1
ATOM 1396 C C . THR A 1 180 ? 25.186 -5.246 -20.096 1.00 81.50 180 THR A C 1
ATOM 1398 O O . THR A 1 180 ? 25.446 -4.056 -20.249 1.00 81.50 180 THR A O 1
ATOM 1401 N N . GLU A 1 181 ? 23.964 -5.656 -19.774 1.00 86.12 181 GLU A N 1
ATOM 1402 C CA . GLU A 1 181 ? 22.819 -4.764 -19.634 1.00 86.12 181 GLU A CA 1
ATOM 1403 C C . GLU A 1 181 ? 22.840 -3.996 -18.314 1.00 86.12 181 GLU A C 1
ATOM 1405 O O . GLU A 1 181 ? 23.303 -4.484 -17.281 1.00 86.12 181 GLU A O 1
ATOM 1410 N N . HIS A 1 182 ? 22.317 -2.770 -18.349 1.00 89.38 182 HIS A N 1
ATOM 1411 C CA . HIS A 1 182 ? 22.382 -1.879 -17.197 1.00 89.38 182 HIS A CA 1
ATOM 1412 C C . HIS A 1 182 ? 21.515 -2.406 -16.039 1.00 89.38 182 HIS A C 1
ATOM 1414 O O . HIS A 1 182 ? 20.365 -2.815 -16.229 1.00 89.38 182 HIS A O 1
ATOM 1420 N N . TRP A 1 183 ? 22.050 -2.354 -14.816 1.00 90.31 183 TRP A N 1
ATOM 1421 C CA . TRP A 1 183 ? 21.445 -2.915 -13.598 1.00 90.31 183 TRP A CA 1
ATOM 1422 C C . TRP A 1 183 ? 20.012 -2.420 -13.332 1.00 90.31 183 TRP A C 1
ATOM 1424 O O . TRP A 1 183 ? 19.196 -3.153 -12.767 1.00 90.31 183 TRP A O 1
ATOM 1434 N N . SER A 1 184 ? 19.676 -1.199 -13.767 1.00 91.62 184 SER A N 1
ATOM 1435 C CA . SER A 1 184 ? 18.361 -0.595 -13.525 1.00 91.62 184 SER A CA 1
ATOM 1436 C C . SER A 1 184 ? 17.222 -1.393 -14.159 1.00 91.62 184 SER A C 1
ATOM 1438 O O . SER A 1 184 ? 16.124 -1.427 -13.599 1.00 91.62 184 SER A O 1
ATOM 1440 N N . ARG A 1 185 ? 17.480 -2.094 -15.275 1.00 92.06 185 ARG A N 1
ATOM 1441 C CA . ARG A 1 185 ? 16.485 -2.952 -15.930 1.00 92.06 185 ARG A CA 1
ATOM 1442 C C . ARG A 1 185 ? 16.118 -4.141 -15.047 1.00 92.06 185 ARG A C 1
ATOM 1444 O O . ARG A 1 185 ? 14.943 -4.429 -14.844 1.00 92.06 185 ARG A O 1
ATOM 1451 N N . PHE A 1 186 ? 17.106 -4.788 -14.440 1.00 93.44 186 PHE A N 1
ATOM 1452 C CA . PHE A 1 186 ? 16.856 -5.902 -13.527 1.00 93.44 186 PHE A CA 1
ATOM 1453 C C . PHE A 1 186 ? 16.125 -5.450 -12.263 1.00 93.44 186 PHE A C 1
ATOM 1455 O O . PHE A 1 186 ? 15.181 -6.113 -11.838 1.00 93.44 186 PHE A O 1
ATOM 1462 N N . VAL A 1 187 ? 16.496 -4.294 -11.705 1.00 95.00 187 VAL A N 1
ATOM 1463 C CA . VAL A 1 187 ? 15.816 -3.717 -10.533 1.00 95.00 187 VAL A CA 1
ATOM 1464 C C . VAL A 1 187 ? 14.355 -3.377 -10.846 1.00 95.00 187 VAL A C 1
ATOM 1466 O O . VAL A 1 187 ? 13.452 -3.760 -10.099 1.00 95.00 187 VAL A O 1
ATOM 1469 N N . ALA A 1 188 ? 14.094 -2.721 -11.978 1.00 94.19 188 ALA A N 1
ATOM 1470 C CA . ALA A 1 188 ? 12.737 -2.399 -12.407 1.00 94.19 188 ALA A CA 1
ATOM 1471 C C . ALA A 1 188 ? 11.903 -3.662 -12.676 1.00 94.19 188 ALA A C 1
ATOM 1473 O O . ALA A 1 188 ? 10.767 -3.756 -12.209 1.00 94.19 188 ALA A O 1
ATOM 1474 N N . MET A 1 189 ? 12.468 -4.662 -13.361 1.00 95.62 189 MET A N 1
ATOM 1475 C CA . MET A 1 189 ? 11.808 -5.951 -13.591 1.00 95.62 189 MET A CA 1
ATOM 1476 C C . MET A 1 189 ? 11.470 -6.658 -12.275 1.00 95.62 189 MET A C 1
ATOM 1478 O O . MET A 1 189 ? 10.322 -7.063 -12.081 1.00 95.62 189 MET A O 1
ATOM 1482 N N . ALA A 1 190 ? 12.424 -6.740 -11.345 1.00 96.12 190 ALA A N 1
ATOM 1483 C CA . ALA A 1 190 ? 12.220 -7.363 -10.043 1.00 96.12 190 ALA A CA 1
ATOM 1484 C C . ALA A 1 190 ? 11.125 -6.652 -9.239 1.00 96.12 190 ALA A C 1
ATOM 1486 O O . ALA A 1 190 ? 10.296 -7.314 -8.608 1.00 96.12 190 ALA A O 1
ATOM 1487 N N . PHE A 1 191 ? 11.072 -5.318 -9.290 1.00 96.69 191 PHE A N 1
ATOM 1488 C CA . PHE A 1 191 ? 10.000 -4.551 -8.665 1.00 96.69 191 PHE A CA 1
ATOM 1489 C C . PHE A 1 191 ? 8.628 -4.877 -9.275 1.00 96.69 191 PHE A C 1
ATOM 1491 O O . PHE A 1 191 ? 7.701 -5.217 -8.535 1.00 96.69 191 PHE A O 1
ATOM 1498 N N . LEU A 1 192 ? 8.499 -4.843 -10.607 1.00 96.81 192 LEU A N 1
ATOM 1499 C CA . LEU A 1 192 ? 7.244 -5.156 -11.304 1.00 96.81 192 LEU A CA 1
ATOM 1500 C C . LEU A 1 192 ? 6.767 -6.584 -11.011 1.00 96.81 192 LEU A C 1
ATOM 1502 O O . LEU A 1 192 ? 5.593 -6.787 -10.696 1.00 96.81 192 LEU A O 1
ATOM 1506 N N . ALA A 1 193 ? 7.681 -7.556 -11.045 1.00 96.88 193 ALA A N 1
ATOM 1507 C CA . ALA A 1 193 ? 7.388 -8.946 -10.712 1.00 96.88 193 ALA A CA 1
ATOM 1508 C C . ALA A 1 193 ? 6.961 -9.112 -9.245 1.00 96.88 193 ALA A C 1
ATOM 1510 O O . ALA A 1 193 ? 5.991 -9.816 -8.959 1.00 96.88 193 ALA A O 1
ATOM 1511 N N . SER A 1 194 ? 7.623 -8.412 -8.319 1.00 97.56 194 SER A N 1
ATOM 1512 C CA . SER A 1 194 ? 7.260 -8.426 -6.898 1.00 97.56 194 SER A CA 1
ATOM 1513 C C . SER A 1 194 ? 5.849 -7.882 -6.680 1.00 97.56 194 SER A C 1
ATOM 1515 O O . SER A 1 194 ? 5.036 -8.526 -6.019 1.00 97.56 194 SER A O 1
ATOM 1517 N N . VAL A 1 195 ? 5.517 -6.730 -7.275 1.00 97.12 195 VAL A N 1
ATOM 1518 C CA . VAL A 1 195 ? 4.170 -6.142 -7.180 1.00 97.12 195 VAL A CA 1
ATOM 1519 C C . VAL A 1 195 ? 3.123 -7.071 -7.796 1.00 97.12 195 VAL A C 1
ATOM 1521 O O . VAL A 1 195 ? 2.083 -7.305 -7.180 1.00 97.12 195 VAL A O 1
ATOM 1524 N N . ALA A 1 196 ? 3.399 -7.655 -8.965 1.00 97.00 196 ALA A N 1
ATOM 1525 C CA . ALA A 1 196 ? 2.500 -8.616 -9.595 1.00 97.00 196 ALA A CA 1
ATOM 1526 C C . ALA A 1 196 ? 2.230 -9.826 -8.688 1.00 97.00 196 ALA A C 1
ATOM 1528 O O . ALA A 1 196 ? 1.073 -10.196 -8.485 1.00 97.00 196 ALA A O 1
ATOM 1529 N N . LEU A 1 197 ? 3.275 -10.401 -8.087 1.00 96.94 197 LEU A N 1
ATOM 1530 C CA . LEU A 1 197 ? 3.145 -11.535 -7.175 1.00 96.94 197 LEU A CA 1
ATOM 1531 C C . LEU A 1 197 ? 2.337 -11.169 -5.922 1.00 96.94 197 LEU A C 1
ATOM 1533 O O . LEU A 1 197 ? 1.431 -11.913 -5.545 1.00 96.94 197 LEU A O 1
ATOM 1537 N N . ILE A 1 198 ? 2.603 -10.005 -5.318 1.00 96.88 198 ILE A N 1
ATOM 1538 C CA . ILE A 1 198 ? 1.838 -9.491 -4.170 1.00 96.88 198 ILE A CA 1
ATOM 1539 C C . ILE A 1 198 ? 0.347 -9.402 -4.520 1.00 96.88 198 ILE A C 1
ATOM 1541 O O . ILE A 1 198 ? -0.504 -9.848 -3.747 1.00 96.88 198 ILE A O 1
ATOM 1545 N N . LEU A 1 199 ? 0.019 -8.869 -5.699 1.00 95.06 199 LEU A N 1
ATOM 1546 C CA . LEU A 1 199 ? -1.357 -8.743 -6.176 1.00 95.06 199 LEU A CA 1
ATOM 1547 C C . LEU A 1 199 ? -2.024 -10.108 -6.405 1.00 95.06 199 LEU A C 1
ATOM 1549 O O . LEU A 1 199 ? -3.169 -10.299 -5.989 1.00 95.06 199 LEU A O 1
ATOM 1553 N N . VAL A 1 200 ? -1.319 -11.068 -7.009 1.00 95.50 200 VAL A N 1
ATOM 1554 C CA . VAL A 1 200 ? -1.826 -12.435 -7.227 1.00 95.50 200 VAL A CA 1
ATOM 1555 C C . VAL A 1 200 ? -2.102 -13.138 -5.899 1.00 95.50 200 VAL A C 1
ATOM 1557 O O . VAL A 1 200 ? -3.203 -13.651 -5.696 1.00 95.50 200 VAL A O 1
ATOM 1560 N N . VAL A 1 201 ? -1.153 -13.109 -4.959 1.00 95.94 201 VAL A N 1
ATOM 1561 C CA . VAL A 1 201 ? -1.324 -13.710 -3.625 1.00 95.94 201 VAL A CA 1
ATOM 1562 C C . VAL A 1 201 ? -2.506 -13.074 -2.895 1.00 95.94 201 VAL A C 1
ATOM 1564 O O . VAL A 1 201 ? -3.356 -13.774 -2.340 1.00 95.94 201 VAL A O 1
ATOM 1567 N N . THR A 1 202 ? -2.620 -11.747 -2.960 1.00 94.44 202 THR A N 1
ATOM 1568 C CA . THR A 1 202 ? -3.741 -11.010 -2.364 1.00 94.44 202 THR A CA 1
ATOM 1569 C C . THR A 1 202 ? -5.074 -11.455 -2.954 1.00 94.44 202 THR A C 1
ATOM 1571 O O . THR A 1 202 ? -6.039 -11.653 -2.216 1.00 94.44 202 THR A O 1
ATOM 1574 N N . ARG A 1 203 ? -5.135 -11.668 -4.271 1.00 92.69 203 ARG A N 1
ATOM 1575 C CA . ARG A 1 203 ? -6.341 -12.128 -4.964 1.00 92.69 203 ARG A CA 1
ATOM 1576 C C . ARG A 1 203 ? -6.742 -13.549 -4.578 1.00 92.69 203 ARG A C 1
ATOM 1578 O O . ARG A 1 203 ? -7.931 -13.808 -4.403 1.00 92.69 203 ARG A O 1
ATOM 1585 N N . ILE A 1 204 ? -5.772 -14.446 -4.412 1.00 93.50 204 ILE A N 1
ATOM 1586 C CA . ILE A 1 204 ? -6.015 -15.819 -3.951 1.00 93.50 204 ILE A CA 1
ATOM 1587 C C . ILE A 1 204 ? -6.604 -15.797 -2.535 1.00 93.50 204 ILE A C 1
ATOM 1589 O O . ILE A 1 204 ? -7.649 -16.400 -2.293 1.00 93.50 204 ILE A O 1
ATOM 1593 N N . LEU A 1 205 ? -6.000 -15.040 -1.614 1.00 94.38 205 LEU A N 1
ATOM 1594 C CA . LEU A 1 205 ? -6.514 -14.893 -0.247 1.00 94.38 205 LEU A CA 1
ATOM 1595 C C . LEU A 1 205 ? -7.908 -14.256 -0.220 1.00 94.38 205 LEU A C 1
ATOM 1597 O O . LEU A 1 205 ? -8.779 -14.685 0.538 1.00 94.38 205 LEU A O 1
ATOM 1601 N N . ASP A 1 206 ? -8.144 -13.264 -1.076 1.00 91.19 206 ASP A N 1
ATOM 1602 C CA . ASP A 1 206 ? -9.447 -12.624 -1.232 1.00 91.19 206 ASP A CA 1
ATOM 1603 C C . ASP A 1 206 ? -10.539 -13.615 -1.662 1.00 91.19 206 ASP A C 1
ATOM 1605 O O . ASP A 1 206 ? -11.656 -13.606 -1.124 1.00 91.19 206 ASP A O 1
ATOM 1609 N N . HIS A 1 207 ? -10.199 -14.502 -2.599 1.00 90.81 207 HIS A N 1
ATOM 1610 C CA . HIS A 1 207 ? -11.069 -15.581 -3.041 1.00 90.81 207 HIS A CA 1
ATOM 1611 C C . HIS A 1 207 ? -11.344 -16.577 -1.907 1.00 90.81 207 HIS A C 1
ATOM 1613 O O . HIS A 1 207 ? -12.510 -16.862 -1.629 1.00 90.81 207 HIS A O 1
ATOM 1619 N N . SER A 1 208 ? -10.324 -17.013 -1.166 1.00 92.44 208 SER A N 1
ATOM 1620 C CA . SER A 1 208 ? -10.503 -17.885 0.004 1.00 92.44 208 SER A CA 1
ATOM 1621 C C . SER A 1 208 ? -11.430 -17.260 1.056 1.00 92.44 208 SER A C 1
ATOM 1623 O O . SER A 1 208 ? -12.358 -17.910 1.539 1.00 92.44 208 SER A O 1
ATOM 1625 N N . LEU A 1 209 ? -11.268 -15.964 1.353 1.00 90.62 209 LEU A N 1
ATOM 1626 C CA . LEU A 1 209 ? -12.173 -15.230 2.247 1.00 90.62 209 LEU A CA 1
ATOM 1627 C C . LEU A 1 209 ? -13.602 -15.130 1.689 1.00 90.62 209 LEU A C 1
ATOM 1629 O O . LEU A 1 209 ? -14.560 -15.085 2.459 1.00 90.62 209 LEU A O 1
ATOM 1633 N N . SER A 1 210 ? -13.770 -15.082 0.362 1.00 87.88 210 SER A N 1
ATOM 1634 C CA . SER A 1 210 ? -15.091 -15.111 -0.283 1.00 87.88 210 SER A CA 1
ATOM 1635 C C . SER A 1 210 ? -15.821 -16.435 -0.046 1.00 87.88 210 SER A C 1
ATOM 1637 O O . SER A 1 210 ? -16.998 -16.418 0.316 1.00 87.88 210 SER A O 1
ATOM 1639 N N . LEU A 1 211 ? -1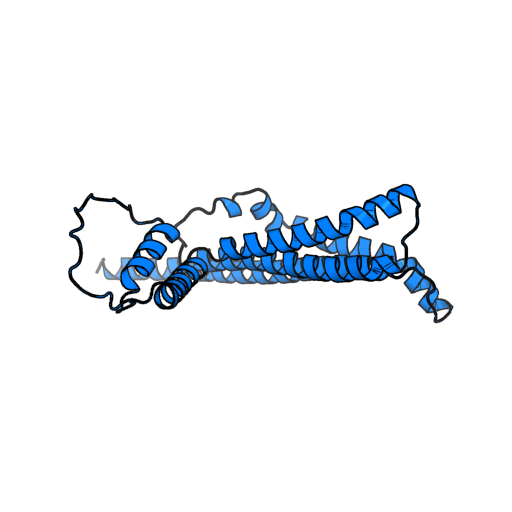5.106 -17.559 -0.154 1.00 89.69 211 LEU A N 1
ATOM 1640 C CA . LEU A 1 211 ? -15.651 -18.897 0.078 1.00 89.69 211 LEU A CA 1
ATOM 1641 C C . LEU A 1 211 ? -16.064 -19.067 1.543 1.00 89.69 211 LEU A C 1
ATOM 1643 O O . LEU A 1 211 ? -17.181 -19.501 1.827 1.00 89.69 211 LEU A O 1
ATOM 1647 N N . ILE A 1 212 ? -15.209 -18.627 2.474 1.00 89.69 212 ILE A N 1
ATOM 1648 C CA . ILE A 1 212 ? -15.511 -18.634 3.913 1.00 89.69 212 ILE A CA 1
ATOM 1649 C C . ILE A 1 212 ? -16.749 -17.778 4.211 1.00 89.69 212 ILE A C 1
ATOM 1651 O O . ILE A 1 212 ? -17.637 -18.209 4.945 1.00 89.69 212 ILE A O 1
ATOM 1655 N N . GLY A 1 213 ? -16.845 -16.584 3.618 1.00 86.31 213 GLY A N 1
ATOM 1656 C CA . GLY A 1 213 ? -18.015 -15.720 3.775 1.00 86.31 213 GLY A CA 1
ATOM 1657 C C . GLY A 1 213 ? -19.310 -16.365 3.272 1.00 86.31 213 GLY A C 1
ATOM 1658 O O . GLY A 1 213 ? -20.338 -16.277 3.945 1.00 86.31 213 GLY A O 1
ATOM 1659 N N . GLY A 1 214 ? -19.256 -17.062 2.133 1.00 86.38 214 GLY A N 1
ATOM 1660 C CA . GLY A 1 214 ? -20.387 -17.827 1.602 1.00 86.38 214 GLY A CA 1
ATOM 1661 C C . GLY A 1 214 ? -20.826 -18.955 2.539 1.00 86.38 214 GLY A C 1
ATOM 1662 O O . GLY A 1 214 ? -22.018 -19.098 2.819 1.00 86.38 214 GLY A O 1
ATOM 1663 N N . TRP A 1 215 ? -19.866 -19.703 3.087 1.00 87.50 215 TRP A N 1
ATOM 1664 C CA . TRP A 1 215 ? -20.129 -20.784 4.039 1.00 87.50 215 TRP A CA 1
ATOM 1665 C C . TRP A 1 215 ? -20.721 -20.284 5.366 1.00 87.50 215 TRP A C 1
ATOM 1667 O O . TRP A 1 215 ? -21.707 -20.843 5.853 1.00 87.50 215 TRP A O 1
ATOM 1677 N N . LEU A 1 216 ? -20.188 -19.192 5.926 1.00 85.94 216 LEU A N 1
ATOM 1678 C CA . LEU A 1 216 ? -20.739 -18.562 7.133 1.00 85.94 216 LEU A CA 1
ATOM 1679 C C . LEU A 1 216 ? -22.178 -18.078 6.906 1.00 85.94 216 LEU A C 1
ATOM 1681 O O . LEU A 1 216 ? -23.043 -18.295 7.755 1.00 85.94 216 LEU A O 1
ATOM 1685 N N . GLY A 1 217 ? -22.457 -17.483 5.742 1.00 83.25 217 GLY A N 1
ATOM 1686 C CA . GLY A 1 217 ? -23.810 -17.074 5.360 1.00 83.25 217 GLY A CA 1
ATOM 1687 C C . GLY A 1 217 ? -24.775 -18.256 5.219 1.00 83.25 217 GLY A C 1
ATOM 1688 O O . GLY A 1 217 ? -25.928 -18.163 5.636 1.00 83.25 217 GLY A O 1
ATOM 1689 N N . TYR A 1 218 ? -24.307 -19.385 4.681 1.00 86.38 218 TYR A N 1
ATOM 1690 C CA . TYR A 1 218 ? -25.092 -20.619 4.607 1.00 86.38 218 TYR A CA 1
ATOM 1691 C C . TYR A 1 218 ? -25.441 -21.169 6.000 1.00 86.38 218 TYR A C 1
ATOM 1693 O O . TYR A 1 218 ? -26.613 -21.439 6.266 1.00 86.38 218 TYR A O 1
ATOM 1701 N N . ARG A 1 219 ? -24.469 -21.248 6.923 1.00 83.81 219 ARG A N 1
ATOM 1702 C CA . ARG A 1 219 ? -24.722 -21.680 8.313 1.00 83.81 219 ARG A CA 1
ATOM 1703 C C . ARG A 1 219 ? -25.658 -20.744 9.069 1.00 83.81 219 ARG A C 1
ATOM 1705 O O . ARG A 1 219 ? -26.521 -21.227 9.796 1.00 83.81 219 ARG A O 1
ATOM 1712 N N . GLY A 1 220 ? -25.511 -19.432 8.886 1.00 81.12 220 GLY A N 1
ATOM 1713 C CA . GLY A 1 220 ? -26.402 -18.448 9.502 1.00 81.12 220 GLY A CA 1
ATOM 1714 C C . GLY A 1 220 ? -27.865 -18.645 9.095 1.00 81.12 220 GLY A C 1
ATOM 1715 O O . GLY A 1 220 ? -28.750 -18.509 9.933 1.00 81.12 220 GLY A O 1
ATOM 1716 N N . ARG A 1 221 ? -28.121 -19.036 7.837 1.00 80.00 221 ARG A N 1
ATOM 1717 C CA . ARG A 1 221 ? -29.475 -19.364 7.365 1.00 80.00 221 ARG A CA 1
ATOM 1718 C C . ARG A 1 221 ? -30.014 -20.649 7.989 1.00 80.00 221 ARG A C 1
ATOM 1720 O O . ARG A 1 221 ? -31.138 -20.638 8.465 1.00 80.00 221 ARG A O 1
ATOM 1727 N N . LEU A 1 222 ? -29.215 -21.718 8.041 1.00 78.19 222 LEU A N 1
ATOM 1728 C CA . LEU A 1 222 ? -29.642 -22.999 8.623 1.00 78.19 222 LEU A CA 1
ATOM 1729 C C . LEU A 1 222 ? -29.952 -22.913 10.125 1.00 78.19 222 LEU A C 1
ATOM 1731 O O . LEU A 1 222 ? -30.937 -23.492 10.568 1.00 78.19 222 LEU A O 1
ATOM 1735 N N . GLY A 1 223 ? -29.141 -22.179 10.895 1.00 68.00 223 GLY A N 1
ATOM 1736 C CA . GLY A 1 223 ? -29.378 -21.993 12.332 1.00 68.00 223 GLY A CA 1
ATOM 1737 C C . GLY A 1 223 ? -30.596 -21.116 12.652 1.00 68.00 223 GLY A C 1
ATOM 1738 O O . GLY A 1 223 ? -31.174 -21.246 13.726 1.00 68.00 223 GLY A O 1
ATOM 1739 N N . GLY A 1 224 ? -31.011 -20.247 11.723 1.00 60.31 224 GLY A N 1
ATOM 1740 C CA . GLY A 1 224 ? -32.240 -19.460 11.858 1.00 60.31 224 GLY A CA 1
ATOM 1741 C C . GLY A 1 224 ? -33.509 -20.293 11.662 1.00 60.31 224 GLY A C 1
ATOM 1742 O O . GLY A 1 224 ? -34.499 -20.063 12.348 1.00 60.31 224 GLY A O 1
ATOM 1743 N N . THR A 1 225 ? -33.474 -21.293 10.776 1.00 57.03 225 THR A N 1
ATOM 1744 C CA . THR A 1 225 ? -34.636 -22.146 10.472 1.00 57.03 225 THR A CA 1
ATOM 1745 C C . THR A 1 225 ? -34.923 -23.189 11.555 1.00 57.03 225 THR A C 1
ATOM 1747 O O . THR A 1 225 ? -36.050 -23.664 11.658 1.00 57.03 225 THR A O 1
ATOM 1750 N N . THR A 1 226 ? -33.925 -23.574 12.357 1.00 54.84 226 THR A N 1
ATOM 1751 C CA . THR A 1 226 ? -34.122 -24.502 13.483 1.00 54.84 226 THR A CA 1
ATOM 1752 C C . THR A 1 226 ? -34.738 -23.801 14.693 1.00 54.84 226 THR A C 1
ATOM 1754 O O . THR A 1 226 ? -35.641 -24.354 15.303 1.00 54.84 226 THR A O 1
ATOM 1757 N N . ALA A 1 227 ? -34.345 -22.553 14.979 1.00 53.19 227 ALA A N 1
ATOM 1758 C CA . ALA A 1 227 ? -34.907 -21.786 16.095 1.00 53.19 227 ALA A CA 1
ATOM 1759 C C . ALA A 1 227 ? -36.400 -21.451 15.905 1.00 53.19 227 ALA A C 1
ATOM 1761 O O . ALA A 1 227 ? -37.164 -21.506 16.858 1.00 53.19 227 ALA A O 1
ATOM 1762 N N . SER A 1 228 ? -36.850 -21.185 14.671 1.00 51.62 228 SER A N 1
ATOM 1763 C CA . SER A 1 228 ? -38.273 -20.923 14.396 1.00 51.62 228 SER A CA 1
ATOM 1764 C C . SER A 1 228 ? -39.157 -22.175 14.429 1.00 51.62 228 SER A C 1
ATOM 1766 O O . SER A 1 228 ? -40.373 -22.059 14.317 1.00 51.62 228 SER A O 1
ATOM 1768 N N . ARG A 1 229 ? -38.562 -23.373 14.489 1.00 52.47 229 ARG A N 1
ATOM 1769 C CA . ARG A 1 229 ? -39.294 -24.646 14.506 1.00 52.47 229 ARG A CA 1
ATOM 1770 C C . ARG A 1 229 ? -39.574 -25.139 15.927 1.00 52.47 229 ARG A C 1
ATOM 1772 O O . ARG A 1 229 ? -40.566 -25.832 16.109 1.00 52.47 229 ARG A O 1
ATOM 1779 N N . ASP A 1 230 ? -38.760 -24.723 16.896 1.00 53.69 230 ASP A N 1
ATOM 1780 C CA . ASP A 1 230 ? -38.931 -25.060 18.315 1.00 53.69 230 ASP A CA 1
ATOM 1781 C C . ASP A 1 230 ? -39.875 -24.091 19.058 1.00 53.69 230 ASP A C 1
ATOM 1783 O O . ASP A 1 230 ? -40.389 -24.440 20.111 1.00 53.69 230 ASP A O 1
ATOM 1787 N N . GLU A 1 231 ? -40.164 -22.900 18.514 1.00 52.91 231 GLU A N 1
ATOM 1788 C CA . GLU A 1 231 ? -41.144 -21.953 19.095 1.00 52.91 231 GLU A CA 1
ATOM 1789 C C . GLU A 1 231 ? -42.594 -22.178 18.611 1.00 52.91 231 GLU A C 1
ATOM 1791 O O . GLU A 1 231 ? -43.503 -21.453 19.012 1.00 52.91 231 GLU A O 1
ATOM 1796 N N . ALA A 1 232 ? -42.824 -23.162 17.735 1.00 52.72 232 ALA A N 1
ATOM 1797 C CA . ALA A 1 232 ? -44.130 -23.449 17.130 1.00 52.72 232 ALA A CA 1
ATOM 1798 C C . ALA A 1 232 ? -44.739 -24.804 17.553 1.00 52.72 232 ALA A C 1
ATOM 1800 O O . ALA A 1 232 ? -45.688 -25.261 16.910 1.00 52.72 232 ALA A O 1
ATOM 1801 N N . GLY A 1 233 ? -44.201 -25.448 18.594 1.00 43.41 233 GLY A N 1
ATOM 1802 C CA . GLY A 1 233 ? -44.734 -26.675 19.205 1.00 43.41 233 GLY A CA 1
ATOM 1803 C C . GLY A 1 233 ? -44.990 -26.483 20.689 1.00 43.41 233 GLY A C 1
ATOM 1804 O O . GLY A 1 233 ? -45.979 -27.070 21.176 1.00 43.41 233 GLY A O 1
#

Radius of gyration: 25.89 Å; chains: 1; bounding box: 72×48×73 Å

pLDDT: mean 86.71, std 11.3, range [43.41, 97.94]